Protein AF-0000000084391683 (afdb_homodimer)

Structure (mmCIF, N/CA/C/O backbone):
data_AF-0000000084391683-model_v1
#
loop_
_entity.id
_entity.type
_entity.pdbx_description
1 polymer 'Single-strand binding protein family'
#
loop_
_atom_site.group_PDB
_atom_site.id
_atom_site.type_symbol
_atom_site.label_atom_id
_atom_site.label_alt_id
_atom_site.label_comp_id
_atom_site.label_asym_id
_atom_site.label_entity_id
_atom_site.label_seq_id
_atom_site.pdbx_PDB_ins_code
_atom_site.Cartn_x
_atom_site.Cartn_y
_atom_site.Cartn_z
_atom_site.occupancy
_atom_site.B_iso_or_equiv
_atom_site.auth_seq_id
_atom_site.auth_comp_id
_atom_site.auth_asym_id
_atom_site.auth_atom_id
_atom_site.pdbx_PDB_model_num
ATOM 1 N N . MET A 1 1 ? 60.25 -28.25 -22.375 1 34.31 1 MET A N 1
ATOM 2 C CA . MET A 1 1 ? 58.844 -28.188 -22.75 1 34.31 1 MET A CA 1
ATOM 3 C C . MET A 1 1 ? 58.031 -27.547 -21.641 1 34.31 1 MET A C 1
ATOM 5 O O . MET A 1 1 ? 57.906 -28.109 -20.547 1 34.31 1 MET A O 1
ATOM 9 N N . SER A 1 2 ? 58.062 -26.109 -21.5 1 38.97 2 SER A N 1
ATOM 10 C CA . SER A 1 2 ? 57.531 -25.156 -20.547 1 38.97 2 SER A CA 1
ATOM 11 C C . SER A 1 2 ? 56 -25.031 -20.688 1 38.97 2 SER A C 1
ATOM 13 O O . SER A 1 2 ? 55.5 -24.75 -21.766 1 38.97 2 SER A O 1
ATOM 15 N N . ALA A 1 3 ? 55.188 -25.828 -19.875 1 40.16 3 ALA A N 1
ATOM 16 C CA . ALA A 1 3 ? 53.719 -25.766 -19.781 1 40.16 3 ALA A CA 1
ATOM 17 C C . ALA A 1 3 ? 53.281 -24.375 -19.344 1 40.16 3 ALA A C 1
ATOM 19 O O . ALA A 1 3 ? 53.625 -23.906 -18.25 1 40.16 3 ALA A O 1
ATOM 20 N N . ALA A 1 4 ? 52.969 -23.406 -20.25 1 42.28 4 ALA A N 1
ATOM 21 C CA . ALA A 1 4 ? 52.375 -22.094 -20.062 1 42.28 4 ALA A CA 1
ATOM 22 C C . ALA A 1 4 ? 51.031 -22.188 -19.312 1 42.28 4 ALA A C 1
ATOM 24 O O . ALA A 1 4 ? 50.188 -23.016 -19.641 1 42.28 4 ALA A O 1
ATOM 25 N N . ALA A 1 5 ? 51 -21.812 -18.031 1 44.12 5 ALA A N 1
ATOM 26 C CA . ALA A 1 5 ? 49.875 -21.625 -17.109 1 44.12 5 ALA A CA 1
ATOM 27 C C . ALA A 1 5 ? 48.781 -20.781 -17.75 1 44.12 5 ALA A C 1
ATOM 29 O O . ALA A 1 5 ? 49 -19.594 -18.031 1 44.12 5 ALA A O 1
ATOM 30 N N . LEU A 1 6 ? 47.906 -21.375 -18.594 1 44.59 6 LEU A N 1
ATOM 31 C CA . LEU A 1 6 ? 46.75 -20.688 -19.125 1 44.59 6 LEU A CA 1
ATOM 32 C C . LEU A 1 6 ? 45.844 -20.234 -17.984 1 44.59 6 LEU A C 1
ATOM 34 O O . LEU A 1 6 ? 45.344 -21.047 -17.219 1 44.59 6 LEU A O 1
ATOM 38 N N . PHE A 1 7 ? 46.156 -19.094 -17.328 1 46 7 PHE A N 1
ATOM 39 C CA . PHE A 1 7 ? 45.25 -18.438 -16.391 1 46 7 PHE A CA 1
ATOM 40 C C . PHE A 1 7 ? 43.938 -18.109 -17.062 1 46 7 PHE A C 1
ATOM 42 O O . PHE A 1 7 ? 43.875 -17.312 -18 1 46 7 PHE A O 1
ATOM 49 N N . ARG A 1 8 ? 43 -19.031 -17.125 1 43.34 8 ARG A N 1
ATOM 50 C CA . ARG A 1 8 ? 41.656 -18.688 -17.531 1 43.34 8 ARG A CA 1
ATOM 51 C C . ARG A 1 8 ? 41.062 -17.641 -16.594 1 43.34 8 ARG A C 1
ATOM 53 O O . ARG A 1 8 ? 41 -17.844 -15.375 1 43.34 8 ARG A O 1
ATOM 60 N N . ARG A 1 9 ? 41.062 -16.312 -16.922 1 47.31 9 ARG A N 1
ATOM 61 C CA . ARG A 1 9 ? 40.312 -15.234 -16.312 1 47.31 9 ARG A CA 1
ATOM 62 C C . ARG A 1 9 ? 38.844 -15.625 -16.172 1 47.31 9 ARG A C 1
ATOM 64 O O . ARG A 1 9 ? 38.219 -16.078 -17.125 1 47.31 9 ARG A O 1
ATOM 71 N N . ALA A 1 10 ? 38.406 -16.031 -14.977 1 44.38 10 ALA A N 1
ATOM 72 C CA . ALA A 1 10 ? 37 -16.234 -14.578 1 44.38 10 ALA A CA 1
ATOM 73 C C . ALA A 1 10 ? 36.125 -15.07 -15.047 1 44.38 10 ALA A C 1
ATOM 75 O O . ALA A 1 10 ? 36.438 -13.906 -14.789 1 44.38 10 ALA A O 1
ATOM 76 N N . ALA A 1 11 ? 35.375 -15.203 -16.109 1 45.03 11 ALA A N 1
ATOM 77 C CA . ALA A 1 11 ? 34.344 -14.25 -16.578 1 45.03 11 ALA A CA 1
ATOM 78 C C . ALA A 1 11 ? 33.406 -13.875 -15.445 1 45.03 11 ALA A C 1
ATOM 80 O O . ALA A 1 11 ? 32.719 -14.742 -14.875 1 45.03 11 ALA A O 1
ATOM 81 N N . ALA A 1 12 ? 33.719 -12.859 -14.586 1 42.38 12 ALA A N 1
ATOM 82 C CA . ALA A 1 12 ? 32.781 -12.297 -13.602 1 42.38 12 ALA A CA 1
ATOM 83 C C . ALA A 1 12 ? 31.406 -12.086 -14.211 1 42.38 12 ALA A C 1
ATOM 85 O O . ALA A 1 12 ? 31.281 -11.516 -15.297 1 42.38 12 ALA A O 1
ATOM 86 N N . ALA A 1 13 ? 30.438 -12.984 -13.93 1 44.31 13 ALA A N 1
ATOM 87 C CA . ALA A 1 13 ? 29.031 -12.844 -14.328 1 44.31 13 ALA A CA 1
ATOM 88 C C . ALA A 1 13 ? 28.516 -11.445 -14 1 44.31 13 ALA A C 1
ATOM 90 O O . ALA A 1 13 ? 28.828 -10.891 -12.938 1 44.31 13 ALA A O 1
ATOM 91 N N . PRO A 1 14 ? 28.125 -10.609 -14.953 1 43.59 14 PRO A N 1
ATOM 92 C CA . PRO A 1 14 ? 27.594 -9.266 -14.703 1 43.59 14 PRO A CA 1
ATOM 93 C C . PRO A 1 14 ? 26.438 -9.258 -13.719 1 43.59 14 PRO A C 1
ATOM 95 O O . PRO A 1 14 ? 25.594 -10.164 -13.75 1 43.59 14 PRO A O 1
ATOM 98 N N . ARG A 1 15 ? 26.594 -8.789 -12.469 1 39.44 15 ARG A N 1
ATOM 99 C CA . ARG A 1 15 ? 25.5 -8.484 -11.555 1 39.44 15 ARG A CA 1
ATOM 100 C C . ARG A 1 15 ? 24.438 -7.641 -12.234 1 39.44 15 ARG A C 1
ATOM 102 O O . ARG A 1 15 ? 24.734 -6.609 -12.836 1 39.44 15 ARG A O 1
ATOM 109 N N . ILE A 1 16 ? 23.406 -8.188 -12.789 1 34.84 16 ILE A N 1
ATOM 110 C CA . ILE A 1 16 ? 22.266 -7.398 -13.25 1 34.84 16 ILE A CA 1
ATOM 111 C C . ILE A 1 16 ? 21.969 -6.305 -12.227 1 34.84 16 ILE A C 1
ATOM 113 O O . ILE A 1 16 ? 21.609 -6.594 -11.086 1 34.84 16 ILE A O 1
ATOM 117 N N . ALA A 1 17 ? 22.641 -5.273 -12.219 1 33.59 17 ALA A N 1
ATOM 118 C CA . ALA A 1 17 ? 22.234 -4.102 -11.445 1 33.59 17 ALA A CA 1
ATOM 119 C C . ALA A 1 17 ? 20.719 -3.861 -11.57 1 33.59 17 ALA A C 1
ATOM 121 O O . ALA A 1 17 ? 20.172 -3.885 -12.68 1 33.59 17 ALA A O 1
ATOM 122 N N . ARG A 1 18 ? 19.938 -4.203 -10.539 1 38.09 18 ARG A N 1
ATOM 123 C CA . ARG A 1 18 ? 18.516 -3.928 -10.453 1 38.09 18 ARG A CA 1
ATOM 124 C C . ARG A 1 18 ? 18.203 -2.502 -10.906 1 38.09 18 ARG A C 1
ATOM 126 O O . ARG A 1 18 ? 18.703 -1.54 -10.32 1 38.09 18 ARG A O 1
ATOM 133 N N . ALA A 1 19 ? 18 -2.334 -12.195 1 34.97 19 ALA A N 1
ATOM 134 C CA . ALA A 1 19 ? 17.609 -1.049 -12.758 1 34.97 19 ALA A CA 1
ATOM 135 C C . ALA A 1 19 ? 16.562 -0.365 -11.883 1 34.97 19 ALA A C 1
ATOM 137 O O . ALA A 1 19 ? 15.445 -0.865 -11.727 1 34.97 19 ALA A O 1
ATOM 138 N N . PHE A 1 20 ? 16.969 0.171 -10.758 1 36.94 20 PHE A N 1
ATOM 139 C CA . PHE A 1 20 ? 15.992 1.091 -10.172 1 36.94 20 PHE A CA 1
ATOM 140 C C . PHE A 1 20 ? 15.289 1.894 -11.258 1 36.94 20 PHE A C 1
ATOM 142 O O . PHE A 1 20 ? 15.938 2.602 -12.039 1 36.94 20 PHE A O 1
ATOM 149 N N . SER A 1 21 ? 14.484 1.253 -12.023 1 38.44 21 SER A N 1
ATOM 150 C CA . SER A 1 21 ? 13.672 2.062 -12.922 1 38.44 21 SER A CA 1
ATOM 151 C C . SER A 1 21 ? 13.469 3.469 -12.367 1 38.44 21 SER A C 1
ATOM 153 O O . SER A 1 21 ? 13.219 3.643 -11.18 1 38.44 21 SER A O 1
ATOM 155 N N . THR A 1 22 ? 14.078 4.387 -12.977 1 42.78 22 THR A N 1
ATOM 156 C CA . THR A 1 22 ? 14.008 5.84 -12.906 1 42.78 22 THR A CA 1
ATOM 157 C C . THR A 1 22 ? 12.602 6.297 -12.523 1 42.78 22 THR A C 1
ATOM 159 O O . THR A 1 22 ? 11.617 5.836 -13.109 1 42.78 22 THR A O 1
ATOM 162 N N . SER A 1 23 ? 12.398 6.77 -11.258 1 44.47 23 SER A N 1
ATOM 163 C CA . SER A 1 23 ? 11.312 7.465 -10.578 1 44.47 23 SER A CA 1
ATOM 164 C C . SER A 1 23 ? 10.664 8.508 -11.484 1 44.47 23 SER A C 1
ATOM 166 O O . SER A 1 23 ? 11.266 9.539 -11.781 1 44.47 23 SER A O 1
ATOM 168 N N . PRO A 1 24 ? 10.141 8.203 -12.602 1 44.31 24 PRO A N 1
ATOM 169 C CA . PRO A 1 24 ? 9.469 9.406 -13.086 1 44.31 24 PRO A CA 1
ATOM 170 C C . PRO A 1 24 ? 8.797 10.203 -11.969 1 44.31 24 PRO A C 1
ATOM 172 O O . PRO A 1 24 ? 8.477 9.648 -10.922 1 44.31 24 PRO A O 1
ATOM 175 N N . SER A 1 25 ? 8.938 11.438 -11.797 1 48.41 25 SER A N 1
ATOM 176 C CA . SER A 1 25 ? 8.258 12.406 -10.953 1 48.41 25 SER A CA 1
ATOM 177 C C . SER A 1 25 ? 6.82 11.977 -10.672 1 48.41 25 SER A C 1
ATOM 179 O O . SER A 1 25 ? 5.988 12.805 -10.281 1 48.41 25 SER A O 1
ATOM 181 N N . HIS A 1 26 ? 6.273 10.719 -11.117 1 56.69 26 HIS A N 1
ATOM 182 C CA . HIS A 1 26 ? 4.844 10.445 -11.195 1 56.69 26 HIS A CA 1
ATOM 183 C C . HIS A 1 26 ? 4.273 10.102 -9.82 1 56.69 26 HIS A C 1
ATOM 185 O O . HIS A 1 26 ? 4.961 9.5 -8.992 1 56.69 26 HIS A O 1
ATOM 191 N N . ASN A 1 27 ? 3.316 10.969 -9.383 1 63.91 27 ASN A N 1
ATOM 192 C CA . ASN A 1 27 ? 2.318 10.805 -8.328 1 63.91 27 ASN A CA 1
ATOM 193 C C . ASN A 1 27 ? 1.835 9.359 -8.234 1 63.91 27 ASN A C 1
ATOM 195 O O . ASN A 1 27 ? 0.665 9.07 -8.492 1 63.91 27 ASN A O 1
ATOM 199 N N . VAL A 1 28 ? 2.949 8.453 -8.133 1 82.5 28 VAL A N 1
ATOM 200 C CA . VAL A 1 28 ? 2.564 7.051 -8.102 1 82.5 28 VAL A CA 1
ATOM 201 C C . VAL A 1 28 ? 2.742 6.5 -6.688 1 82.5 28 VAL A C 1
ATOM 203 O O . VAL A 1 28 ? 3.672 6.887 -5.977 1 82.5 28 VAL A O 1
ATOM 206 N N . ALA A 1 29 ? 1.795 5.59 -6.254 1 97.5 29 ALA A N 1
ATOM 207 C CA . ALA A 1 29 ? 1.91 4.887 -4.977 1 97.5 29 ALA A CA 1
ATOM 208 C C . ALA A 1 29 ? 2.498 3.492 -5.168 1 97.5 29 ALA A C 1
ATOM 210 O O . ALA A 1 29 ? 2.168 2.799 -6.133 1 97.5 29 ALA A O 1
ATOM 211 N N . ARG A 1 30 ? 3.441 3.133 -4.266 1 97.62 30 ARG A N 1
ATOM 212 C CA . ARG A 1 30 ? 4.094 1.827 -4.27 1 97.62 30 ARG A CA 1
ATOM 213 C C . ARG A 1 30 ? 3.891 1.113 -2.938 1 97.62 30 ARG A C 1
ATOM 215 O O . ARG A 1 30 ? 3.861 1.751 -1.883 1 97.62 30 ARG A O 1
ATOM 222 N N . ILE A 1 31 ? 3.855 -0.219 -3.096 1 98.38 31 ILE A N 1
ATOM 223 C CA . ILE A 1 31 ? 3.713 -1.017 -1.882 1 98.38 31 ILE A CA 1
ATOM 224 C C . ILE A 1 31 ? 4.73 -2.156 -1.893 1 98.38 31 ILE A C 1
ATOM 226 O O . ILE A 1 31 ? 5.016 -2.73 -2.945 1 98.38 31 ILE A O 1
ATOM 230 N N . THR A 1 32 ? 5.312 -2.447 -0.754 1 98.25 32 THR A N 1
ATOM 231 C CA . THR A 1 32 ? 6.164 -3.607 -0.509 1 98.25 32 THR A CA 1
ATOM 232 C C . THR A 1 32 ? 5.547 -4.516 0.549 1 98.25 32 THR A C 1
ATOM 234 O O . THR A 1 32 ? 5.109 -4.047 1.602 1 98.25 32 THR A O 1
ATOM 237 N N . ILE A 1 33 ? 5.527 -5.801 0.241 1 98.12 33 ILE A N 1
ATOM 238 C CA . ILE A 1 33 ? 4.887 -6.785 1.107 1 98.12 33 ILE A CA 1
ATOM 239 C C . ILE A 1 33 ? 5.852 -7.938 1.384 1 98.12 33 ILE A C 1
ATOM 241 O O . ILE A 1 33 ? 6.449 -8.492 0.458 1 98.12 33 ILE A O 1
ATOM 245 N N . VAL A 1 34 ? 6.02 -8.227 2.605 1 97.75 34 VAL A N 1
ATOM 246 C CA . VAL A 1 34 ? 6.668 -9.469 3.004 1 97.75 34 VAL A CA 1
ATOM 247 C C . VAL A 1 34 ? 5.66 -10.375 3.713 1 97.75 34 VAL A C 1
ATOM 249 O O . VAL A 1 34 ? 4.992 -9.945 4.656 1 97.75 34 VAL A O 1
ATOM 252 N N . GLY A 1 35 ? 5.535 -11.586 3.18 1 97.75 35 GLY A N 1
ATOM 253 C CA . GLY A 1 35 ? 4.582 -12.508 3.768 1 97.75 35 GLY A CA 1
ATOM 254 C C . GLY A 1 35 ? 4.535 -13.852 3.057 1 97.75 35 GLY A C 1
ATOM 255 O O . GLY A 1 35 ? 5.344 -14.117 2.164 1 97.75 35 GLY A O 1
ATOM 256 N N . ASN A 1 36 ? 3.637 -14.711 3.48 1 97.69 36 ASN A N 1
ATOM 257 C CA . ASN A 1 36 ? 3.521 -16.062 2.934 1 97.69 36 ASN A CA 1
ATOM 258 C C . ASN A 1 36 ? 2.408 -16.141 1.894 1 97.69 36 ASN A C 1
ATOM 260 O O . ASN A 1 36 ? 1.335 -15.57 2.074 1 97.69 36 ASN A O 1
ATOM 264 N N . LEU A 1 37 ? 2.709 -16.891 0.9 1 98.31 37 LEU A N 1
ATOM 265 C CA . LEU A 1 37 ? 1.663 -17.156 -0.083 1 98.31 37 LEU A CA 1
ATOM 266 C C . LEU A 1 37 ? 0.492 -17.891 0.553 1 98.31 37 LEU A C 1
ATOM 268 O O . LEU A 1 37 ? 0.688 -18.906 1.239 1 98.31 37 LEU A O 1
ATOM 272 N N . ALA A 1 38 ? -0.695 -17.359 0.287 1 98.12 38 ALA A N 1
ATOM 273 C CA . ALA A 1 38 ? -1.907 -18.016 0.773 1 98.12 38 ALA A CA 1
ATOM 274 C C . ALA A 1 38 ? -2.152 -19.328 0.037 1 98.12 38 ALA A C 1
ATOM 276 O O . ALA A 1 38 ? -2.74 -20.266 0.595 1 98.12 38 ALA A O 1
ATOM 277 N N . ASP A 1 39 ? -1.855 -19.344 -1.16 1 98.25 39 ASP A N 1
ATOM 278 C CA . ASP A 1 39 ? -1.954 -20.484 -2.072 1 98.25 39 ASP A CA 1
ATOM 279 C C . ASP A 1 39 ? -1.035 -20.297 -3.277 1 98.25 39 ASP A C 1
ATOM 281 O O . ASP A 1 39 ? -0.435 -19.234 -3.453 1 98.25 39 ASP A O 1
ATOM 285 N N . THR A 1 40 ? -0.956 -21.391 -4.047 1 98.19 40 THR A N 1
ATOM 286 C CA . THR A 1 40 ? -0.22 -21.281 -5.305 1 98.19 40 THR A CA 1
ATOM 287 C C . THR A 1 40 ? -0.851 -20.219 -6.211 1 98.19 40 THR A C 1
ATOM 289 O O . THR A 1 40 ? -2.074 -20.172 -6.348 1 98.19 40 THR A O 1
ATOM 292 N N . PRO A 1 41 ? -0.051 -19.375 -6.836 1 98.5 41 PRO A N 1
ATOM 293 C CA . PRO A 1 41 ? -0.607 -18.406 -7.777 1 98.5 41 PRO A CA 1
ATOM 294 C C . PRO A 1 41 ? -1.384 -19.047 -8.914 1 98.5 41 PRO A C 1
ATOM 296 O O . PRO A 1 41 ? -0.975 -20.094 -9.43 1 98.5 41 PRO A O 1
ATOM 299 N N . GLU A 1 42 ? -2.412 -18.391 -9.289 1 97.88 42 GLU A N 1
ATOM 300 C CA . GLU A 1 42 ? -3.301 -18.984 -10.281 1 97.88 42 GLU A CA 1
ATOM 301 C C . GLU A 1 42 ? -3.48 -18.062 -11.484 1 97.88 42 GLU A C 1
ATOM 303 O O . GLU A 1 42 ? -3.566 -16.844 -11.336 1 97.88 42 GLU A O 1
ATOM 308 N N . LEU A 1 43 ? -3.654 -18.75 -12.641 1 96.75 43 LEU A N 1
ATOM 309 C CA . LEU A 1 43 ? -3.922 -18.016 -13.875 1 96.75 43 LEU A CA 1
ATOM 310 C C . LEU A 1 43 ? -5.41 -17.719 -14.023 1 96.75 43 LEU A C 1
ATOM 312 O O . LEU A 1 43 ? -6.246 -18.594 -13.766 1 96.75 43 LEU A O 1
ATOM 316 N N . HIS A 1 44 ? -5.676 -16.516 -14.383 1 96.81 44 HIS A N 1
ATOM 317 C CA . HIS A 1 44 ? -7.051 -16.109 -14.656 1 96.81 44 HIS A CA 1
ATOM 318 C C . HIS A 1 44 ? -7.184 -15.516 -16.047 1 96.81 44 HIS A C 1
ATOM 320 O O . HIS A 1 44 ? -6.371 -14.68 -16.453 1 96.81 44 HIS A O 1
ATOM 326 N N . PRO A 1 45 ? -8.234 -15.938 -16.719 1 93.5 45 PRO A N 1
ATOM 327 C CA . PRO A 1 45 ? -8.477 -15.328 -18.031 1 93.5 45 PRO A CA 1
ATOM 328 C C . PRO A 1 45 ? -9.07 -13.922 -17.922 1 93.5 45 PRO A C 1
ATOM 330 O O . PRO A 1 45 ? -9.719 -13.594 -16.938 1 93.5 45 PRO A O 1
ATOM 333 N N . THR A 1 46 ? -8.68 -13.078 -18.906 1 92.19 46 THR A N 1
ATOM 334 C CA . THR A 1 46 ? -9.297 -11.758 -19 1 92.19 46 THR A CA 1
ATOM 335 C C . THR A 1 46 ? -10.125 -11.648 -20.281 1 92.19 46 THR A C 1
ATOM 337 O O . THR A 1 46 ? -10.062 -12.523 -21.141 1 92.19 46 THR A O 1
ATOM 340 N N . SER A 1 47 ? -10.984 -10.586 -20.312 1 90.62 47 SER A N 1
ATOM 341 C CA . SER A 1 47 ? -11.844 -10.375 -21.469 1 90.62 47 SER A CA 1
ATOM 342 C C . SER A 1 47 ? -11.023 -10.086 -22.734 1 90.62 47 SER A C 1
ATOM 344 O O . SER A 1 47 ? -11.5 -10.305 -23.844 1 90.62 47 SER A O 1
ATOM 346 N N . THR A 1 48 ? -9.82 -9.633 -22.656 1 88.44 48 THR A N 1
ATOM 347 C CA . THR A 1 48 ? -8.977 -9.289 -23.797 1 88.44 48 THR A CA 1
ATOM 348 C C . THR A 1 48 ? -8.234 -10.516 -24.312 1 88.44 48 THR A C 1
ATOM 350 O O . THR A 1 48 ? -7.473 -10.422 -25.281 1 88.44 48 THR A O 1
ATOM 353 N N . GLY A 1 49 ? -8.422 -11.688 -23.688 1 86.94 49 GLY A N 1
ATOM 354 C CA . GLY A 1 49 ? -7.742 -12.898 -24.125 1 86.94 49 GLY A CA 1
ATOM 355 C C . GLY A 1 49 ? -6.414 -13.125 -23.422 1 86.94 49 GLY A C 1
ATOM 356 O O . GLY A 1 49 ? -5.812 -14.195 -23.547 1 86.94 49 GLY A O 1
ATOM 357 N N . ARG A 1 50 ? -5.984 -12.031 -22.781 1 90.12 50 ARG A N 1
ATOM 358 C CA . ARG A 1 50 ? -4.746 -12.195 -22.031 1 90.12 50 ARG A CA 1
ATOM 359 C C . ARG A 1 50 ? -5.012 -12.836 -20.672 1 90.12 50 ARG A C 1
ATOM 361 O O . ARG A 1 50 ? -6.082 -12.656 -20.094 1 90.12 50 ARG A O 1
ATOM 368 N N . GLU A 1 51 ? -4.008 -13.633 -20.266 1 94.69 51 GLU A N 1
ATOM 369 C CA . GLU A 1 51 ? -4.117 -14.227 -18.938 1 94.69 51 GLU A CA 1
ATOM 370 C C . GLU A 1 51 ? -3.33 -13.422 -17.906 1 94.69 51 GLU A C 1
ATOM 372 O O . GLU A 1 51 ? -2.24 -12.922 -18.203 1 94.69 51 GLU A O 1
ATOM 377 N N . ILE A 1 52 ? -3.906 -13.344 -16.703 1 96.75 52 ILE A N 1
ATOM 378 C CA . ILE A 1 52 ? -3.217 -12.688 -15.594 1 96.75 52 ILE A CA 1
ATOM 379 C C . ILE A 1 52 ? -3.014 -13.68 -14.453 1 96.75 52 ILE A C 1
ATOM 381 O O . ILE A 1 52 ? -3.779 -14.633 -14.305 1 96.75 52 ILE A O 1
ATOM 385 N N . LEU A 1 53 ? -1.912 -13.469 -13.758 1 97.94 53 LEU A N 1
ATOM 386 C CA . LEU A 1 53 ? -1.626 -14.273 -12.57 1 97.94 53 LEU A CA 1
ATOM 387 C C . LEU A 1 53 ? -2.078 -13.555 -11.305 1 97.94 53 LEU A C 1
ATOM 389 O O . LEU A 1 53 ? -1.767 -12.375 -11.109 1 97.94 53 LEU A O 1
ATOM 393 N N . LYS A 1 54 ? -2.877 -14.25 -10.453 1 98.62 54 LYS A N 1
ATOM 394 C CA . LYS A 1 54 ? -3.326 -13.68 -9.188 1 98.62 54 LYS A CA 1
ATOM 395 C C . LYS A 1 54 ? -2.887 -14.539 -8.008 1 98.62 54 LYS A C 1
ATOM 397 O O . LYS A 1 54 ? -2.91 -15.766 -8.078 1 98.62 54 LYS A O 1
ATOM 402 N N . TYR A 1 55 ? -2.508 -13.875 -6.938 1 98.75 55 TYR A N 1
ATOM 403 C CA . TYR A 1 55 ? -2.17 -14.57 -5.699 1 98.75 55 TYR A CA 1
ATOM 404 C C . TYR A 1 55 ? -2.363 -13.656 -4.496 1 98.75 55 TYR A C 1
ATOM 406 O O . TYR A 1 55 ? -2.562 -12.445 -4.648 1 98.75 55 TYR A O 1
ATOM 414 N N . ALA A 1 56 ? -2.4 -14.242 -3.381 1 98.81 56 ALA A N 1
ATOM 415 C CA . ALA A 1 56 ? -2.545 -13.492 -2.133 1 98.81 56 ALA A CA 1
ATOM 416 C C . ALA A 1 56 ? -1.358 -13.742 -1.206 1 98.81 56 ALA A C 1
ATOM 418 O O . ALA A 1 56 ? -0.831 -14.852 -1.145 1 98.81 56 ALA A O 1
ATOM 419 N N . VAL A 1 57 ? -0.994 -12.711 -0.528 1 98.56 57 VAL A N 1
ATOM 420 C CA . VAL A 1 57 ? 0.103 -12.773 0.432 1 98.56 57 VAL A CA 1
ATOM 421 C C . VAL A 1 57 ? -0.42 -12.469 1.834 1 98.56 57 VAL A C 1
ATOM 423 O O . VAL A 1 57 ? -1.045 -11.422 2.057 1 98.56 57 VAL A O 1
ATOM 426 N N . ALA A 1 58 ? -0.174 -13.391 2.736 1 97.75 58 ALA A N 1
ATOM 427 C CA . ALA A 1 58 ? -0.478 -13.17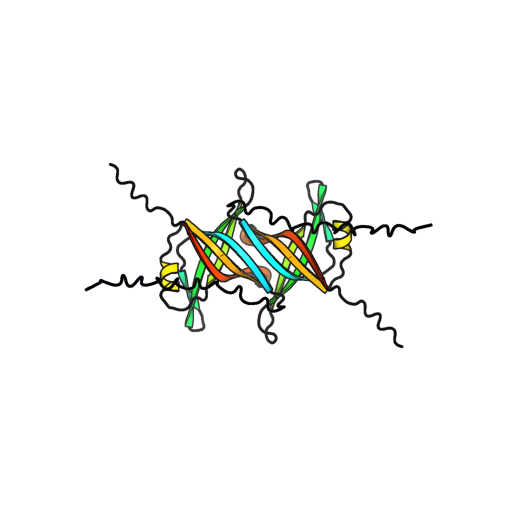2 4.148 1 97.75 58 ALA A CA 1
ATOM 428 C C . ALA A 1 58 ? 0.674 -12.469 4.859 1 97.75 58 ALA A C 1
ATOM 430 O O . ALA A 1 58 ? 1.732 -13.062 5.078 1 97.75 58 ALA A O 1
ATOM 431 N N . SER A 1 59 ? 0.457 -11.234 5.219 1 97.38 59 SER A N 1
ATOM 432 C CA . SER A 1 59 ? 1.45 -10.453 5.953 1 97.38 59 SER A CA 1
ATOM 433 C C . SER A 1 59 ? 0.973 -10.141 7.367 1 97.38 59 SER A C 1
ATOM 435 O O . SER A 1 59 ? -0.163 -9.703 7.562 1 97.38 59 SER A O 1
ATOM 437 N N . ASN A 1 60 ? 1.883 -10.312 8.281 1 93.94 60 ASN A N 1
ATOM 438 C CA . ASN A 1 60 ? 1.494 -10.133 9.68 1 93.94 60 ASN A CA 1
ATOM 439 C C . ASN A 1 60 ? 2.094 -8.867 10.273 1 93.94 60 ASN A C 1
ATOM 441 O O . ASN A 1 60 ? 3.242 -8.523 9.984 1 93.94 60 ASN A O 1
ATOM 445 N N . SER A 1 61 ? 1.178 -8.195 11 1 89.06 61 SER A N 1
ATOM 446 C CA . SER A 1 61 ? 1.63 -7.012 11.719 1 89.06 61 SER A CA 1
ATOM 447 C C . SER A 1 61 ? 1.209 -7.059 13.18 1 89.06 61 SER A C 1
ATOM 449 O O . SER A 1 61 ? 0.334 -7.844 13.555 1 89.06 61 SER A O 1
ATOM 451 N N . GLY A 1 62 ? 1.95 -6.199 14.023 1 82.56 62 GLY A N 1
ATOM 452 C CA . GLY A 1 62 ? 1.635 -6.133 15.438 1 82.56 62 GLY A CA 1
ATOM 453 C C . GLY A 1 62 ? 2.484 -7.062 16.281 1 82.56 62 GLY A C 1
ATOM 454 O O . GLY A 1 62 ? 3.289 -7.828 15.75 1 82.56 62 GLY A O 1
ATOM 455 N N . PRO A 1 63 ? 2.273 -6.938 17.547 1 80.62 63 PRO A N 1
ATOM 456 C CA . PRO A 1 63 ? 3.041 -7.801 18.453 1 80.62 63 PRO A CA 1
ATOM 457 C C . PRO A 1 63 ? 2.617 -9.266 18.375 1 80.62 63 PRO A C 1
ATOM 459 O O . PRO A 1 63 ? 1.532 -9.57 17.875 1 80.62 63 PRO A O 1
ATOM 462 N N . LYS A 1 64 ? 3.447 -10.188 18.797 1 79.5 64 LYS A N 1
ATOM 463 C CA . LYS A 1 64 ? 3.26 -11.633 18.672 1 79.5 64 LYS A CA 1
ATOM 464 C C . LYS A 1 64 ? 1.971 -12.078 19.359 1 79.5 64 LYS A C 1
ATOM 466 O O . LYS A 1 64 ? 1.269 -12.961 18.859 1 79.5 64 LYS A O 1
ATOM 471 N N . ASP A 1 65 ? 1.632 -11.461 20.406 1 85.88 65 ASP A N 1
ATOM 472 C CA . ASP A 1 65 ? 0.469 -11.875 21.188 1 85.88 65 ASP A CA 1
ATOM 473 C C . ASP A 1 65 ? -0.822 -11.336 20.578 1 85.88 65 ASP A C 1
ATOM 475 O O . ASP A 1 65 ? -1.918 -11.758 20.953 1 85.88 65 ASP A O 1
ATOM 479 N N . ASN A 1 66 ? -0.815 -10.406 19.672 1 86.19 66 ASN A N 1
ATOM 480 C CA . ASN A 1 66 ? -1.957 -9.812 18.984 1 86.19 66 ASN A CA 1
ATOM 481 C C . ASN A 1 66 ? -1.65 -9.555 17.516 1 86.19 66 ASN A C 1
ATOM 483 O O . ASN A 1 66 ? -1.862 -8.445 17.016 1 86.19 66 ASN A O 1
ATOM 487 N N . ARG A 1 67 ? -1.274 -10.625 16.953 1 87.25 67 ARG A N 1
ATOM 488 C CA . ARG A 1 67 ? -0.881 -10.5 15.555 1 87.25 67 ARG A CA 1
ATOM 489 C C . ARG A 1 67 ? -2.104 -10.414 14.641 1 87.25 67 ARG A C 1
ATOM 491 O O . ARG A 1 67 ? -3.092 -11.117 14.852 1 87.25 67 ARG A O 1
ATOM 498 N N . GLN A 1 68 ? -2.014 -9.453 13.773 1 91.31 68 GLN A N 1
ATOM 499 C CA . GLN A 1 68 ? -3.062 -9.305 12.766 1 91.31 68 GLN A CA 1
ATOM 500 C C . GLN A 1 68 ? -2.547 -9.672 11.383 1 91.31 68 GLN A C 1
ATOM 502 O O . GLN A 1 68 ? -1.469 -9.234 10.977 1 91.31 68 GLN A O 1
ATOM 507 N N . THR A 1 69 ? -3.316 -10.562 10.734 1 95.38 69 THR A N 1
ATOM 508 C CA . THR A 1 69 ? -2.934 -10.961 9.383 1 95.38 69 THR A CA 1
ATOM 509 C C . THR A 1 69 ? -3.611 -10.078 8.344 1 95.38 69 THR A C 1
ATOM 511 O O . THR A 1 69 ? -4.832 -9.898 8.367 1 95.38 69 THR A O 1
ATOM 514 N N . SER A 1 70 ? -2.779 -9.5 7.516 1 97.56 70 SER A N 1
ATOM 515 C CA . SER A 1 70 ? -3.264 -8.797 6.336 1 97.56 70 SER A CA 1
ATOM 516 C C . SER A 1 70 ? -3.197 -9.68 5.094 1 97.56 70 SER A C 1
ATOM 518 O O . SER A 1 70 ? -2.148 -10.25 4.789 1 97.56 70 SER A O 1
ATOM 520 N N . TRP A 1 71 ? -4.301 -9.742 4.395 1 97.75 71 TRP A N 1
ATOM 521 C CA . TRP A 1 71 ? -4.359 -10.477 3.133 1 97.75 71 TRP A CA 1
ATOM 522 C C . TRP A 1 71 ? -4.297 -9.516 1.947 1 97.75 71 TRP A C 1
ATOM 524 O O . TRP A 1 71 ? -5.285 -8.844 1.635 1 97.75 71 TRP A O 1
ATOM 534 N N . PHE A 1 72 ? -3.152 -9.469 1.293 1 98.69 72 PHE A N 1
ATOM 535 C CA . PHE A 1 72 ? -2.975 -8.617 0.121 1 98.69 72 PHE A CA 1
ATOM 536 C C . PHE A 1 72 ? -3.172 -9.414 -1.162 1 98.69 72 PHE A C 1
ATOM 538 O O . PHE A 1 72 ? -2.445 -10.375 -1.42 1 98.69 72 PHE A O 1
ATOM 545 N N . ARG A 1 73 ? -4.113 -8.992 -1.932 1 98.62 73 ARG A N 1
ATOM 546 C CA . ARG A 1 73 ? -4.309 -9.586 -3.25 1 98.62 73 ARG A CA 1
ATOM 547 C C . ARG A 1 73 ? -3.443 -8.891 -4.297 1 98.62 73 ARG A C 1
ATOM 549 O O . ARG A 1 73 ? -3.475 -7.66 -4.414 1 98.62 73 ARG A O 1
ATOM 556 N N . VAL A 1 74 ? -2.727 -9.703 -5.039 1 98.81 74 VAL A N 1
ATOM 557 C CA . VAL A 1 74 ? -1.755 -9.148 -5.98 1 98.81 74 VAL A CA 1
ATOM 558 C C . VAL A 1 74 ? -2.033 -9.68 -7.383 1 98.81 74 VAL A C 1
ATOM 560 O O . VAL A 1 74 ? -2.311 -10.875 -7.559 1 98.81 74 VAL A O 1
ATOM 563 N N . THR A 1 75 ? -1.981 -8.797 -8.344 1 98.56 75 THR A N 1
ATOM 564 C CA . THR A 1 75 ? -2.09 -9.172 -9.75 1 98.56 75 THR A CA 1
ATOM 565 C C . THR A 1 75 ? -0.729 -9.094 -10.43 1 98.56 75 THR A C 1
ATOM 567 O O . THR A 1 75 ? -0.016 -8.094 -10.297 1 98.56 75 THR A O 1
ATOM 570 N N . SER A 1 76 ? -0.363 -10.078 -11.172 1 98.38 76 SER A N 1
ATOM 571 C CA . SER A 1 76 ? 0.856 -10.094 -11.977 1 98.38 76 SER A CA 1
ATOM 572 C C . SER A 1 76 ? 0.539 -10.227 -13.461 1 98.38 76 SER A C 1
ATOM 574 O O . SER A 1 76 ? -0.225 -11.102 -13.859 1 98.38 76 SER A O 1
ATOM 576 N N . PHE A 1 77 ? 1.183 -9.406 -14.227 1 96.62 77 PHE A N 1
ATOM 577 C CA . PHE A 1 77 ? 1.015 -9.453 -15.68 1 96.62 77 PHE A CA 1
ATOM 578 C C . PHE A 1 77 ? 2.195 -10.156 -16.344 1 96.62 77 PHE A C 1
ATOM 580 O O . PHE A 1 77 ? 2.475 -9.938 -17.516 1 96.62 77 PHE A O 1
ATOM 587 N N . GLU A 1 78 ? 2.836 -10.906 -15.594 1 94.38 78 GLU A N 1
ATOM 588 C CA . GLU A 1 78 ? 3.949 -11.68 -16.125 1 94.38 78 GLU A CA 1
ATOM 589 C C . GLU A 1 78 ? 3.537 -12.438 -17.391 1 94.38 78 GLU A C 1
ATOM 591 O O . GLU A 1 78 ? 2.555 -13.18 -17.375 1 94.38 78 GLU A O 1
ATOM 596 N N . PRO A 1 79 ? 4.316 -12.219 -18.469 1 93.06 79 PRO A N 1
ATOM 597 C CA . PRO A 1 79 ? 3.963 -12.938 -19.703 1 93.06 79 PRO A CA 1
ATOM 598 C C . PRO A 1 79 ? 4.219 -14.445 -19.594 1 93.06 79 PRO A C 1
ATOM 600 O O . PRO A 1 79 ? 4.93 -14.883 -18.688 1 93.06 79 PRO A O 1
ATOM 603 N N . GLU A 1 80 ? 3.574 -15.117 -20.562 1 93.06 80 GLU A N 1
ATOM 604 C CA . GLU A 1 80 ? 3.838 -16.547 -20.656 1 93.06 80 GLU A CA 1
ATOM 605 C C . GLU A 1 80 ? 5.332 -16.828 -20.812 1 93.06 80 GLU A C 1
ATOM 607 O O . GLU A 1 80 ? 6.02 -16.141 -21.562 1 93.06 80 GLU A O 1
ATOM 612 N N . GLY A 1 81 ? 5.836 -17.781 -20.047 1 95.31 81 GLY A N 1
ATOM 613 C CA . GLY A 1 81 ? 7.246 -18.125 -20.062 1 95.31 81 GLY A CA 1
ATOM 614 C C . GLY A 1 81 ? 7.719 -18.781 -18.781 1 95.31 81 GLY A C 1
ATOM 615 O O . GLY A 1 81 ? 6.91 -19.109 -17.906 1 95.31 81 GLY A O 1
ATOM 616 N N . PRO A 1 82 ? 8.977 -19.047 -18.688 1 96.38 82 PRO A N 1
ATOM 617 C CA . PRO A 1 82 ? 9.539 -19.781 -17.547 1 96.38 82 PRO A CA 1
ATOM 618 C C . PRO A 1 82 ? 9.266 -19.094 -16.219 1 96.38 82 PRO A C 1
ATOM 620 O O . PRO A 1 82 ? 9.039 -19.766 -15.203 1 96.38 82 PRO A O 1
ATOM 623 N N . ARG A 1 83 ? 9.328 -17.797 -16.219 1 96.06 83 ARG A N 1
ATOM 624 C CA . ARG A 1 83 ? 9.109 -17.078 -14.969 1 96.06 83 ARG A CA 1
ATOM 625 C C . ARG A 1 83 ? 7.688 -17.281 -14.469 1 96.06 83 ARG A C 1
ATOM 627 O O . ARG A 1 83 ? 7.469 -17.516 -13.273 1 96.06 83 ARG A O 1
ATOM 634 N N . ARG A 1 84 ? 6.762 -17.109 -15.32 1 96.19 84 ARG A N 1
ATOM 635 C CA . ARG A 1 84 ? 5.375 -17.359 -14.945 1 96.19 84 ARG A CA 1
ATOM 636 C C . ARG A 1 84 ? 5.176 -18.797 -14.469 1 96.19 84 ARG A C 1
ATOM 638 O O . ARG A 1 84 ? 4.469 -19.031 -13.484 1 96.19 84 ARG A O 1
ATOM 645 N N . ASP A 1 85 ? 5.801 -19.75 -15.195 1 96.75 85 ASP A N 1
ATOM 646 C CA . ASP A 1 85 ? 5.73 -21.156 -14.797 1 96.75 85 ASP A CA 1
ATOM 647 C C . ASP A 1 85 ? 6.297 -21.359 -13.398 1 96.75 85 ASP A C 1
ATOM 649 O O . ASP A 1 85 ? 5.734 -22.109 -12.594 1 96.75 85 ASP A O 1
ATOM 653 N N . PHE A 1 86 ? 7.371 -20.75 -13.227 1 97.44 86 PHE A N 1
ATOM 654 C CA . PHE A 1 86 ? 8.008 -20.844 -11.922 1 97.44 86 PHE A CA 1
ATOM 655 C C . PHE A 1 86 ? 7.086 -20.344 -10.828 1 97.44 86 PHE A C 1
ATOM 657 O O . PHE A 1 86 ? 6.91 -21 -9.797 1 97.44 86 PHE A O 1
ATOM 664 N N . LEU A 1 87 ? 6.406 -19.172 -11.008 1 97.62 87 LEU A N 1
ATOM 665 C CA . LEU A 1 87 ? 5.488 -18.625 -10.016 1 97.62 87 LEU A CA 1
ATOM 666 C C . LEU A 1 87 ? 4.332 -19.578 -9.758 1 97.62 87 LEU A C 1
ATOM 668 O O . LEU A 1 87 ? 3.908 -19.75 -8.609 1 97.62 87 LEU A O 1
ATOM 672 N N . GLN A 1 88 ? 3.9 -20.234 -10.734 1 97.69 88 GLN A N 1
ATOM 673 C CA . GLN A 1 88 ? 2.775 -21.156 -10.617 1 97.69 88 GLN A CA 1
ATOM 674 C C . GLN A 1 88 ? 3.189 -22.438 -9.914 1 97.69 88 GLN A C 1
ATOM 676 O O . GLN A 1 88 ? 2.34 -23.266 -9.555 1 97.69 88 GLN A O 1
ATOM 681 N N . SER A 1 89 ? 4.469 -22.594 -9.773 1 96.88 89 SER A N 1
ATOM 682 C CA . SER A 1 89 ? 4.953 -23.812 -9.125 1 96.88 89 SER A CA 1
ATOM 683 C C . SER A 1 89 ? 5.191 -23.594 -7.637 1 96.88 89 SER A C 1
ATOM 685 O O . SER A 1 89 ? 5.473 -24.547 -6.902 1 96.88 89 SER A O 1
ATOM 687 N N . LEU A 1 90 ? 5.082 -22.375 -7.184 1 97.44 90 LEU A N 1
ATOM 688 C CA . LEU A 1 90 ? 5.359 -22.078 -5.781 1 97.44 90 LEU A CA 1
ATOM 689 C C . LEU A 1 90 ? 4.273 -22.656 -4.879 1 97.44 90 LEU A C 1
ATOM 691 O O . LEU A 1 90 ? 3.086 -22.391 -5.094 1 97.44 90 LEU A O 1
ATOM 695 N N . PRO A 1 91 ? 4.684 -23.375 -3.869 1 97.06 91 PRO A N 1
ATOM 696 C CA . PRO A 1 91 ? 3.678 -23.922 -2.961 1 97.06 91 PRO A CA 1
ATOM 697 C C . PRO A 1 91 ? 3.127 -22.891 -1.987 1 97.06 91 PRO A C 1
ATOM 699 O O . PRO A 1 91 ? 3.799 -21.891 -1.693 1 97.06 91 PRO A O 1
ATOM 702 N N . LYS A 1 92 ? 1.942 -23.188 -1.516 1 97.81 92 LYS A N 1
ATOM 703 C CA . LYS A 1 92 ? 1.396 -22.453 -0.387 1 97.81 92 LYS A CA 1
ATOM 704 C C . LYS A 1 92 ? 2.404 -22.359 0.755 1 97.81 92 LYS A C 1
ATOM 706 O O . LYS A 1 92 ? 3.096 -23.328 1.056 1 97.81 92 LYS A O 1
ATOM 711 N N . GLY A 1 93 ? 2.434 -21.172 1.357 1 97.12 93 GLY A N 1
ATOM 712 C CA . GLY A 1 93 ? 3.289 -21.031 2.525 1 97.12 93 GLY A CA 1
ATOM 713 C C . GLY A 1 93 ? 4.672 -20.5 2.191 1 97.12 93 GLY A C 1
ATOM 714 O O . GLY A 1 93 ? 5.449 -20.172 3.09 1 97.12 93 GLY A O 1
ATOM 715 N N . SER A 1 94 ? 5.023 -20.406 0.875 1 97.44 94 SER A N 1
ATOM 716 C CA . SER A 1 94 ? 6.297 -19.797 0.502 1 97.44 94 SER A CA 1
ATOM 717 C C . SER A 1 94 ? 6.395 -18.359 1.007 1 97.44 94 SER A C 1
ATOM 719 O O . SER A 1 94 ? 5.445 -17.594 0.874 1 97.44 94 SER A O 1
ATOM 721 N N . LEU A 1 95 ? 7.523 -18.016 1.681 1 97.06 95 LEU A N 1
ATOM 722 C CA . LEU A 1 95 ? 7.777 -16.641 2.092 1 97.06 95 LEU A CA 1
ATOM 723 C C . LEU A 1 95 ? 8.258 -15.805 0.911 1 97.06 95 LEU A C 1
ATOM 725 O O . LEU A 1 95 ? 9.219 -16.172 0.236 1 97.06 95 LEU A O 1
ATOM 729 N N . VAL A 1 96 ? 7.586 -14.641 0.696 1 97.94 96 VAL A N 1
ATOM 730 C CA . VAL A 1 96 ? 7.922 -13.852 -0.482 1 97.94 96 VAL A CA 1
ATOM 731 C C . VAL A 1 96 ? 8.086 -12.383 -0.088 1 97.94 96 VAL A C 1
ATOM 733 O O . VAL A 1 96 ? 7.582 -11.953 0.948 1 97.94 96 VAL A O 1
ATOM 736 N N . PHE A 1 97 ? 8.875 -11.719 -0.824 1 98.06 97 PHE A N 1
ATOM 737 C CA . PHE A 1 97 ? 8.961 -10.266 -0.903 1 98.06 97 PHE A CA 1
ATOM 738 C C . PHE A 1 97 ? 8.375 -9.758 -2.215 1 98.06 97 PHE A C 1
ATOM 740 O O . PHE A 1 97 ? 8.852 -10.109 -3.293 1 98.06 97 PHE A O 1
ATOM 747 N N . VAL A 1 98 ? 7.301 -8.922 -2.131 1 98.44 98 VAL A N 1
ATOM 748 C CA . VAL A 1 98 ? 6.625 -8.43 -3.326 1 98.44 98 VAL A CA 1
ATOM 749 C C . VAL A 1 98 ? 6.68 -6.902 -3.352 1 98.44 98 VAL A C 1
ATOM 751 O O . VAL A 1 98 ? 6.387 -6.246 -2.35 1 98.44 98 VAL A O 1
ATOM 754 N N . GLU A 1 99 ? 7.113 -6.367 -4.406 1 97.94 99 GLU A N 1
ATOM 755 C CA . GLU A 1 99 ? 6.953 -4.953 -4.727 1 97.94 99 GLU A CA 1
ATOM 756 C C . GLU A 1 99 ? 5.895 -4.746 -5.809 1 97.94 99 GLU A C 1
ATOM 758 O O . GLU A 1 99 ? 5.871 -5.473 -6.805 1 97.94 99 GLU A O 1
ATOM 763 N N . GLY A 1 100 ? 5.059 -3.682 -5.602 1 98 100 GLY A N 1
ATOM 764 C CA . GLY A 1 100 ? 4.016 -3.461 -6.59 1 98 100 GLY A CA 1
ATOM 765 C C . GLY A 1 100 ? 3.52 -2.027 -6.621 1 98 100 GLY A C 1
ATOM 766 O O . GLY A 1 100 ? 3.793 -1.25 -5.707 1 98 100 GLY A O 1
ATOM 767 N N . ASP A 1 101 ? 2.846 -1.715 -7.723 1 97.25 101 ASP A N 1
ATOM 768 C CA . ASP A 1 101 ? 2.076 -0.477 -7.801 1 97.25 101 ASP A CA 1
ATOM 769 C C . ASP A 1 101 ? 0.78 -0.583 -7 1 97.25 101 ASP A C 1
ATOM 771 O O . ASP A 1 101 ? 0.074 -1.591 -7.082 1 97.25 101 ASP A O 1
ATOM 775 N N . ALA A 1 102 ? 0.536 0.453 -6.211 1 97.94 102 ALA A N 1
ATOM 776 C CA . ALA A 1 102 ? -0.695 0.499 -5.426 1 97.94 102 ALA A CA 1
ATOM 777 C C . ALA A 1 102 ? -1.654 1.554 -5.969 1 97.94 102 ALA A C 1
ATOM 779 O O . ALA A 1 102 ? -1.248 2.682 -6.254 1 97.94 102 ALA A O 1
ATOM 780 N N . SER A 1 103 ? -2.908 1.193 -6.148 1 97.44 103 SER A N 1
ATOM 781 C CA . SER A 1 103 ? -3.959 2.135 -6.523 1 97.44 103 SER A CA 1
ATOM 782 C C . SER A 1 103 ? -5.27 1.817 -5.812 1 97.44 103 SER A C 1
ATOM 784 O O . SER A 1 103 ? -5.484 0.686 -5.375 1 97.44 103 SER A O 1
ATOM 786 N N . MET A 1 104 ? -6.047 2.859 -5.625 1 97.5 104 MET A N 1
ATOM 787 C CA . MET A 1 104 ? -7.387 2.693 -5.07 1 97.5 104 MET A CA 1
ATOM 788 C C . MET A 1 104 ? -8.445 2.781 -6.164 1 97.5 104 MET A C 1
ATOM 790 O O . MET A 1 104 ? -8.461 3.738 -6.941 1 97.5 104 MET A O 1
ATOM 794 N N . SER A 1 105 ? -9.273 1.822 -6.227 1 95.75 105 SER A N 1
ATOM 795 C CA . SER A 1 105 ? -10.414 1.867 -7.141 1 95.75 105 SER A CA 1
ATOM 796 C C . SER A 1 105 ? -11.727 2.031 -6.383 1 95.75 105 SER A C 1
ATOM 798 O O . SER A 1 105 ? -11.828 1.646 -5.215 1 95.75 105 SER A O 1
ATOM 800 N N . THR A 1 106 ? -12.648 2.715 -7.059 1 94.69 106 THR A N 1
ATOM 801 C CA . THR A 1 106 ? -13.977 2.893 -6.477 1 94.69 106 THR A CA 1
ATOM 802 C C . THR A 1 106 ? -15.031 2.186 -7.32 1 94.69 106 THR A C 1
ATOM 804 O O . THR A 1 106 ? -14.922 2.133 -8.547 1 94.69 106 THR A O 1
ATOM 807 N N . TYR A 1 107 ? -15.969 1.566 -6.574 1 92.25 107 TYR A N 1
ATOM 808 C CA . TYR A 1 107 ? -17.062 0.886 -7.27 1 92.25 107 TYR A CA 1
ATOM 809 C C . TYR A 1 107 ? -18.344 0.924 -6.445 1 92.25 107 TYR A C 1
ATOM 811 O O . TYR A 1 107 ? -18.312 1.256 -5.258 1 92.25 107 TYR A O 1
ATOM 819 N N . GLN A 1 108 ? -19.438 0.659 -7.168 1 92.5 108 GLN A N 1
ATOM 820 C CA . GLN A 1 108 ? -20.719 0.564 -6.477 1 92.5 108 GLN A CA 1
ATOM 821 C C . GLN A 1 108 ? -21.062 -0.886 -6.148 1 92.5 108 GLN A C 1
ATOM 823 O O . GLN A 1 108 ? -21 -1.758 -7.02 1 92.5 108 GLN A O 1
ATOM 828 N N . ASP A 1 109 ? -21.5 -1.065 -4.863 1 85.62 109 ASP A N 1
ATOM 829 C CA . ASP A 1 109 ? -21.875 -2.43 -4.508 1 85.62 109 ASP A CA 1
ATOM 830 C C . ASP A 1 109 ? -23.328 -2.709 -4.887 1 85.62 109 ASP A C 1
ATOM 832 O O . ASP A 1 109 ? -23.969 -1.895 -5.555 1 85.62 109 ASP A O 1
ATOM 836 N N . ALA A 1 110 ? -23.766 -3.926 -4.637 1 84.69 110 ALA A N 1
ATOM 837 C CA . ALA A 1 110 ? -25.109 -4.371 -5.039 1 84.69 110 ALA A CA 1
ATOM 838 C C . ALA A 1 110 ? -26.188 -3.445 -4.484 1 84.69 110 ALA A C 1
ATOM 840 O O . ALA A 1 110 ? -27.266 -3.318 -5.07 1 84.69 110 ALA A O 1
ATOM 841 N N . GLU A 1 111 ? -25.953 -2.762 -3.408 1 85.88 111 GLU A N 1
ATOM 842 C CA . GLU A 1 111 ? -26.906 -1.859 -2.766 1 85.88 111 GLU A CA 1
ATOM 843 C C . GLU A 1 111 ? -26.719 -0.425 -3.254 1 85.88 111 GLU A C 1
ATOM 845 O O . GLU A 1 111 ? -27.344 0.5 -2.73 1 85.88 111 GLU A O 1
ATOM 850 N N . GLY A 1 112 ? -25.812 -0.265 -4.152 1 88.25 112 GLY A N 1
ATOM 851 C CA . GLY A 1 112 ? -25.609 1.061 -4.715 1 88.25 112 GLY A CA 1
ATOM 852 C C . GLY A 1 112 ? -24.688 1.922 -3.881 1 88.25 112 GLY A C 1
ATOM 853 O O . GLY A 1 112 ? -24.578 3.131 -4.102 1 88.25 112 GLY A O 1
ATOM 854 N N . LYS A 1 113 ? -24.094 1.34 -2.896 1 88.88 113 LYS A N 1
ATOM 855 C CA . LYS A 1 113 ? -23.172 2.096 -2.055 1 88.88 113 LYS A CA 1
ATOM 856 C C . LYS A 1 113 ? -21.766 2.1 -2.645 1 88.88 113 LYS A C 1
ATOM 858 O O . LYS A 1 113 ? -21.297 1.079 -3.156 1 88.88 113 LYS A O 1
ATOM 863 N N . THR A 1 114 ? -21.125 3.248 -2.549 1 92.31 114 THR A N 1
ATOM 864 C CA . THR A 1 114 ? -19.781 3.4 -3.074 1 92.31 114 THR A CA 1
ATOM 865 C C . THR A 1 114 ? -18.766 2.713 -2.164 1 92.31 114 THR A C 1
ATOM 867 O O . THR A 1 114 ? -18.781 2.918 -0.948 1 92.31 114 THR A O 1
ATOM 870 N N . ARG A 1 115 ? -17.969 1.844 -2.799 1 91.62 115 ARG A N 1
ATOM 871 C CA . ARG A 1 115 ? -16.906 1.143 -2.086 1 91.62 115 ARG A CA 1
ATOM 872 C C . ARG A 1 115 ? -15.555 1.428 -2.715 1 91.62 115 ARG A C 1
ATOM 874 O O . ARG A 1 115 ? -15.469 1.811 -3.883 1 91.62 115 ARG A O 1
ATOM 881 N N . SER A 1 116 ? -14.523 1.305 -1.85 1 94.94 116 SER A N 1
ATOM 882 C CA . SER A 1 116 ? -13.148 1.434 -2.33 1 94.94 116 SER A CA 1
ATOM 883 C C . SER A 1 116 ? -12.359 0.146 -2.109 1 94.94 116 SER A C 1
ATOM 885 O O . SER A 1 116 ? -12.648 -0.608 -1.177 1 94.94 116 SER A O 1
ATOM 887 N N . SER A 1 117 ? -11.469 -0.129 -3.025 1 96.56 117 SER A N 1
ATOM 888 C CA . SER A 1 117 ? -10.641 -1.324 -2.908 1 96.56 117 SER A CA 1
ATOM 889 C C . SER A 1 117 ? -9.203 -1.044 -3.33 1 96.56 117 SER A C 1
ATOM 891 O O . SER A 1 117 ? -8.961 -0.266 -4.258 1 96.56 117 SER A O 1
ATOM 893 N N . LEU A 1 118 ? -8.281 -1.751 -2.701 1 98.06 118 LEU A N 1
ATOM 894 C CA . LEU A 1 118 ? -6.863 -1.677 -3.059 1 98.06 118 LEU A CA 1
ATOM 895 C C . LEU A 1 118 ? -6.555 -2.598 -4.234 1 98.06 118 LEU A C 1
ATOM 897 O O . LEU A 1 118 ? -6.949 -3.766 -4.234 1 98.06 118 LEU A O 1
ATOM 901 N N . ASN A 1 119 ? -5.895 -2.029 -5.195 1 97.81 119 ASN A N 1
ATOM 902 C CA . ASN A 1 119 ? -5.305 -2.816 -6.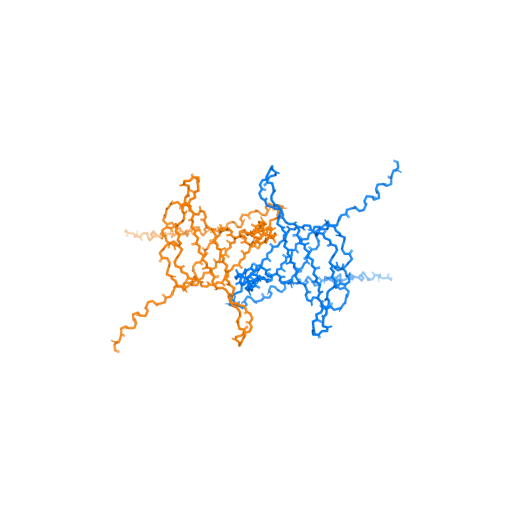27 1 97.81 119 ASN A CA 1
ATOM 903 C C . ASN A 1 119 ? -3.781 -2.838 -6.18 1 97.81 119 ASN A C 1
ATOM 905 O O . ASN A 1 119 ? -3.145 -1.786 -6.109 1 97.81 119 ASN A O 1
ATOM 909 N N . VAL A 1 120 ? -3.215 -4.012 -6.125 1 98.38 120 VAL A N 1
ATOM 910 C CA . VAL A 1 120 ? -1.764 -4.164 -6.141 1 98.38 120 VAL A CA 1
ATOM 911 C C . VAL A 1 120 ? -1.334 -4.887 -7.414 1 98.38 120 VAL A C 1
ATOM 913 O O . VAL A 1 120 ? -1.707 -6.043 -7.637 1 98.38 120 VAL A O 1
ATOM 916 N N . VAL A 1 121 ? -0.531 -4.211 -8.227 1 97.75 121 VAL A N 1
ATOM 917 C CA . VAL A 1 121 ? 0.024 -4.812 -9.438 1 97.75 121 VAL A CA 1
ATOM 918 C C . VAL A 1 121 ? 1.51 -5.102 -9.234 1 97.75 121 VAL A C 1
ATOM 920 O O . VAL A 1 121 ? 2.297 -4.188 -8.977 1 97.75 121 VAL A O 1
ATOM 923 N N . GLN A 1 122 ? 1.89 -6.328 -9.43 1 98.06 122 GLN A N 1
ATOM 924 C CA . GLN A 1 122 ? 3.252 -6.781 -9.172 1 98.06 122 GLN A CA 1
ATOM 925 C C . GLN A 1 122 ? 4.242 -6.117 -10.125 1 98.06 122 GLN A C 1
ATOM 927 O O . GLN A 1 122 ? 4.035 -6.113 -11.344 1 98.06 122 GLN A O 1
ATOM 932 N N . ARG A 1 123 ? 5.332 -5.609 -9.523 1 97.12 123 ARG A N 1
ATOM 933 C CA . ARG A 1 123 ? 6.488 -5.16 -10.297 1 97.12 123 ARG A CA 1
ATOM 934 C C . ARG A 1 123 ? 7.652 -6.133 -10.156 1 97.12 123 ARG A C 1
ATOM 936 O O . ARG A 1 123 ? 8.398 -6.352 -11.117 1 97.12 123 ARG A O 1
ATOM 943 N N . ASN A 1 124 ? 7.801 -6.586 -8.945 1 97.69 124 ASN A N 1
ATOM 944 C CA . ASN A 1 124 ? 8.867 -7.531 -8.633 1 97.69 124 ASN A CA 1
ATOM 945 C C . ASN A 1 124 ? 8.453 -8.516 -7.547 1 97.69 124 ASN A C 1
ATOM 947 O O . ASN A 1 124 ? 7.605 -8.195 -6.707 1 97.69 124 ASN A O 1
ATOM 951 N N . ILE A 1 125 ? 9.109 -9.695 -7.625 1 97.69 125 ILE A N 1
ATOM 952 C CA . ILE A 1 125 ? 8.883 -10.688 -6.578 1 97.6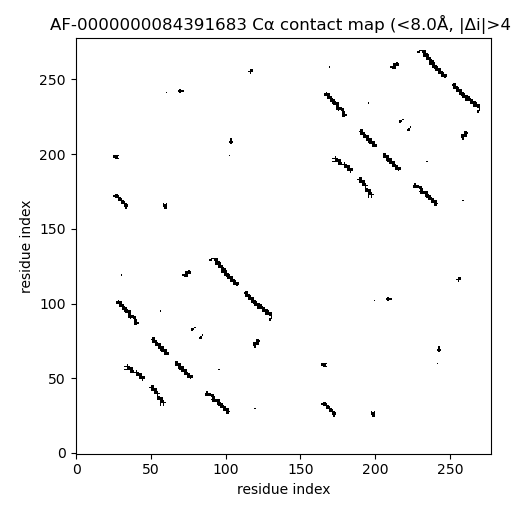9 125 ILE A CA 1
ATOM 953 C C . ILE A 1 125 ? 10.172 -11.469 -6.32 1 97.69 125 ILE A C 1
ATOM 955 O O . ILE A 1 125 ? 10.891 -11.82 -7.262 1 97.69 125 ILE A O 1
ATOM 959 N N . GLU A 1 126 ? 10.43 -11.648 -5.082 1 97.69 126 GLU A N 1
ATOM 960 C CA . GLU A 1 126 ? 11.523 -12.492 -4.617 1 97.69 126 GLU A CA 1
ATOM 961 C C . GLU A 1 126 ? 11.023 -13.586 -3.682 1 97.69 126 GLU A C 1
ATOM 963 O O . GLU A 1 126 ? 10.227 -13.32 -2.777 1 97.69 126 GLU A O 1
ATOM 968 N N . ILE A 1 127 ? 11.531 -14.742 -3.986 1 97.38 127 ILE A N 1
ATOM 969 C CA . ILE A 1 127 ? 11.195 -15.852 -3.104 1 97.38 127 ILE A CA 1
ATOM 970 C C . ILE A 1 127 ? 12.227 -15.953 -1.986 1 97.38 127 ILE A C 1
ATOM 972 O O . ILE A 1 127 ? 13.406 -16.203 -2.246 1 97.38 127 ILE A O 1
ATOM 976 N N . LEU A 1 128 ? 11.781 -15.812 -0.778 1 96.12 128 LEU A N 1
ATOM 977 C CA . LEU A 1 128 ? 12.711 -15.758 0.345 1 96.12 128 LEU A CA 1
ATOM 978 C C . LEU A 1 128 ? 12.891 -17.141 0.962 1 96.12 128 LEU A C 1
ATOM 980 O O . LEU A 1 128 ? 14 -17.5 1.365 1 96.12 128 LEU A O 1
ATOM 984 N N . ARG A 1 129 ? 11.766 -17.891 1.065 1 94.88 129 ARG A N 1
ATOM 985 C CA . ARG A 1 129 ? 11.812 -19.219 1.673 1 94.88 129 ARG A CA 1
ATOM 986 C C . ARG A 1 129 ? 10.664 -20.094 1.174 1 94.88 129 ARG A C 1
ATOM 988 O O . ARG A 1 129 ? 9.508 -19.641 1.144 1 94.88 129 ARG A O 1
ATOM 995 N N . ARG A 1 130 ? 11.047 -21.312 0.794 1 93.12 130 ARG A N 1
ATOM 996 C CA . ARG A 1 130 ? 10.023 -22.297 0.454 1 93.12 130 ARG A CA 1
ATOM 997 C C . ARG A 1 130 ? 9.719 -23.203 1.641 1 93.12 130 ARG A C 1
ATOM 999 O O . ARG A 1 130 ? 10.609 -23.5 2.441 1 93.12 130 ARG A O 1
ATOM 1006 N N . PRO A 1 131 ? 8.469 -23.531 1.701 1 90.19 131 PRO A N 1
ATOM 1007 C CA . PRO A 1 131 ? 8.172 -24.453 2.795 1 90.19 131 PRO A CA 1
ATOM 1008 C C . PRO A 1 131 ? 8.852 -25.812 2.629 1 90.19 131 PRO A C 1
ATOM 1010 O O . PRO A 1 131 ? 9.078 -26.25 1.502 1 90.19 131 PRO A O 1
ATOM 1013 N N . GLN A 1 132 ? 9.586 -26.281 3.66 1 77.12 132 GLN A N 1
ATOM 1014 C CA . GLN A 1 132 ? 10.305 -27.562 3.613 1 77.12 132 GLN A CA 1
ATOM 1015 C C . GLN A 1 132 ? 9.336 -28.734 3.459 1 77.12 132 GLN A C 1
ATOM 1017 O O . GLN A 1 132 ? 8.242 -28.719 4.035 1 77.12 132 GLN A O 1
ATOM 1022 N N . THR A 1 133 ? 9.375 -29.359 2.336 1 68.25 133 THR A N 1
ATOM 1023 C CA . THR A 1 133 ? 8.664 -30.641 2.242 1 68.25 133 THR A CA 1
ATOM 1024 C C . THR A 1 133 ? 9.172 -31.609 3.299 1 68.25 133 THR A C 1
ATOM 1026 O O . THR A 1 133 ? 10.375 -31.859 3.406 1 68.25 133 THR A O 1
ATOM 1029 N N . GLY A 1 134 ? 8.648 -31.594 4.512 1 53.5 134 GLY A N 1
ATOM 1030 C CA . GLY A 1 134 ? 9.016 -32.594 5.508 1 53.5 134 GLY A CA 1
ATOM 1031 C C . GLY A 1 134 ? 9.422 -33.906 4.898 1 53.5 134 GLY A C 1
ATOM 1032 O O . GLY A 1 134 ? 8.57 -34.75 4.57 1 53.5 134 GLY A O 1
ATOM 1033 N N . THR A 1 135 ? 10.289 -34.062 3.959 1 47.12 135 THR A N 1
ATOM 1034 C CA . THR A 1 135 ? 10.781 -35.438 3.953 1 47.12 135 THR A CA 1
ATOM 1035 C C . THR A 1 135 ? 11.57 -35.719 5.223 1 47.12 135 THR A C 1
ATOM 1037 O O . THR A 1 135 ? 12.711 -35.281 5.371 1 47.12 135 THR A O 1
ATOM 1040 N N . ASN A 1 136 ? 11.203 -35.375 6.406 1 44.5 136 ASN A N 1
ATOM 1041 C CA . ASN A 1 136 ? 11.828 -36.125 7.48 1 44.5 136 ASN A CA 1
ATOM 1042 C C . ASN A 1 136 ? 11.875 -37.625 7.152 1 44.5 136 ASN A C 1
ATOM 1044 O O . ASN A 1 136 ? 10.836 -38.281 7.062 1 44.5 136 ASN A O 1
ATOM 1048 N N . ALA A 1 137 ? 12.852 -38.25 6.363 1 41.38 137 ALA A N 1
ATOM 1049 C CA . ALA A 1 137 ? 13.32 -39.625 6.43 1 41.38 137 ALA A CA 1
ATOM 1050 C C . ALA A 1 137 ? 13.586 -40.062 7.871 1 41.38 137 ALA A C 1
ATOM 1052 O O . ALA A 1 137 ? 14.328 -39.375 8.594 1 41.38 137 ALA A O 1
ATOM 1053 N N . SER A 1 138 ? 12.609 -40.562 8.664 1 39.5 138 SER A N 1
ATOM 1054 C CA . SER A 1 138 ? 12.93 -41.438 9.773 1 39.5 138 SER A CA 1
ATOM 1055 C C . SER A 1 138 ? 14.188 -42.25 9.484 1 39.5 138 SER A C 1
ATOM 1057 O O . SER A 1 138 ? 14.203 -43.125 8.602 1 39.5 138 SER A O 1
ATOM 1059 N N . GLU A 1 139 ? 15.43 -41.719 9.477 1 30.59 139 GLU A N 1
ATOM 1060 C CA . GLU A 1 139 ? 16.422 -42.656 9.961 1 30.59 139 GLU A CA 1
ATOM 1061 C C . GLU A 1 139 ? 16.219 -42.969 11.445 1 30.59 139 GLU A C 1
ATOM 1063 O O . GLU A 1 139 ? 15.766 -42.094 12.195 1 30.59 139 GLU A O 1
ATOM 1068 N N . MET B 1 1 ? 52.156 43.875 16.781 1 34.38 1 MET B N 1
ATOM 1069 C CA . MET B 1 1 ? 50.906 43.344 17.328 1 34.38 1 MET B CA 1
ATOM 1070 C C . MET B 1 1 ? 50.031 42.75 16.234 1 34.38 1 MET B C 1
ATOM 1072 O O . MET B 1 1 ? 49.531 43.469 15.375 1 34.38 1 MET B O 1
ATOM 1076 N N . SER B 1 2 ? 50.469 41.469 15.688 1 39.53 2 SER B N 1
ATOM 1077 C CA . SER B 1 2 ? 49.938 40.625 14.609 1 39.53 2 SER B CA 1
ATOM 1078 C C . SER B 1 2 ? 48.594 40 15 1 39.53 2 SER B C 1
ATOM 1080 O O . SER B 1 2 ? 48.469 39.406 16.062 1 39.53 2 SER B O 1
ATOM 1082 N N . ALA B 1 3 ? 47.406 40.594 14.539 1 41.41 3 ALA B N 1
ATOM 1083 C CA . ALA B 1 3 ? 46.031 40.094 14.641 1 41.41 3 ALA B CA 1
ATOM 1084 C C . ALA B 1 3 ? 45.906 38.719 14.016 1 41.41 3 ALA B C 1
ATOM 1086 O O . ALA B 1 3 ? 46.094 38.531 12.812 1 41.41 3 ALA B O 1
ATOM 1087 N N . ALA B 1 4 ? 46.219 37.562 14.703 1 43.62 4 ALA B N 1
ATOM 1088 C CA . ALA B 1 4 ? 45.938 36.188 14.336 1 43.62 4 ALA B CA 1
ATOM 1089 C C . ALA B 1 4 ? 44.469 35.969 13.984 1 43.62 4 ALA B C 1
ATOM 1091 O O . ALA B 1 4 ? 43.594 36.375 14.734 1 43.62 4 ALA B O 1
ATOM 1092 N N . ALA B 1 5 ? 44.125 35.906 12.711 1 44.06 5 ALA B N 1
ATOM 1093 C CA . ALA B 1 5 ? 42.844 35.531 12.102 1 44.06 5 ALA B CA 1
ATOM 1094 C C . ALA B 1 5 ? 42.312 34.219 12.68 1 44.06 5 ALA B C 1
ATOM 1096 O O . ALA B 1 5 ? 42.969 33.188 12.531 1 44.06 5 ALA B O 1
ATOM 1097 N N . LEU B 1 6 ? 41.625 34.25 13.781 1 45.38 6 LEU B N 1
ATOM 1098 C CA . LEU B 1 6 ? 40.938 33.094 14.328 1 45.38 6 LEU B CA 1
ATOM 1099 C C . LEU B 1 6 ? 39.875 32.594 13.367 1 45.38 6 LEU B C 1
ATOM 1101 O O . LEU B 1 6 ? 38.938 33.312 13.016 1 45.38 6 LEU B O 1
ATOM 1105 N N . PHE B 1 7 ? 40.25 31.781 12.344 1 49 7 PHE B N 1
ATOM 1106 C CA . PHE B 1 7 ? 39.312 31.031 11.492 1 49 7 PHE B CA 1
ATOM 1107 C C . PHE B 1 7 ? 38.406 30.141 12.32 1 49 7 PHE B C 1
ATOM 1109 O O . PHE B 1 7 ? 38.875 29.219 12.992 1 49 7 PHE B O 1
ATOM 1116 N N . ARG B 1 8 ? 37.312 30.625 12.812 1 44.75 8 ARG B N 1
ATOM 1117 C CA . ARG B 1 8 ? 36.281 29.781 13.406 1 44.75 8 ARG B CA 1
ATOM 1118 C C . ARG B 1 8 ? 35.75 28.781 12.383 1 44.75 8 ARG B C 1
ATOM 1120 O O . ARG B 1 8 ? 35.25 29.172 11.328 1 44.75 8 ARG B O 1
ATOM 1127 N N . ARG B 1 9 ? 36.281 27.516 12.258 1 46.44 9 ARG B N 1
ATOM 1128 C CA . ARG B 1 9 ? 35.688 26.406 11.539 1 46.44 9 ARG B CA 1
ATOM 1129 C C . ARG B 1 9 ? 34.219 26.203 11.977 1 46.44 9 ARG B C 1
ATOM 1131 O O . ARG B 1 9 ? 33.938 26.109 13.172 1 46.44 9 ARG B O 1
ATOM 1138 N N . ALA B 1 10 ? 33.25 26.734 11.211 1 45.16 10 ALA B N 1
ATOM 1139 C CA . ALA B 1 10 ? 31.812 26.5 11.344 1 45.16 10 ALA B CA 1
ATOM 1140 C C . ALA B 1 10 ? 31.531 25.016 11.578 1 45.16 10 ALA B C 1
ATOM 1142 O O . ALA B 1 10 ? 31.984 24.156 10.812 1 45.16 10 ALA B O 1
ATOM 1143 N N . ALA B 1 11 ? 31.141 24.547 12.719 1 45.81 11 ALA B N 1
ATOM 1144 C CA . ALA B 1 11 ? 30.672 23.203 13.07 1 45.81 11 ALA B CA 1
ATOM 1145 C C . ALA B 1 11 ? 29.531 22.766 12.141 1 45.81 11 ALA B C 1
ATOM 1147 O O . ALA B 1 11 ? 28.5 23.422 12.062 1 45.81 11 ALA B O 1
ATOM 1148 N N . ALA B 1 12 ? 29.812 22.078 10.984 1 41.69 12 ALA B N 1
ATOM 1149 C CA . ALA B 1 12 ? 28.844 21.438 10.109 1 41.69 12 ALA B CA 1
ATOM 1150 C C . ALA B 1 12 ? 27.781 20.688 10.922 1 41.69 12 ALA B C 1
ATOM 1152 O O . ALA B 1 12 ? 28.125 19.922 11.82 1 41.69 12 ALA B O 1
ATOM 1153 N N . ALA B 1 13 ? 26.562 21.281 11.094 1 45.03 13 ALA B N 1
ATOM 1154 C CA . ALA B 1 13 ? 25.438 20.625 11.75 1 45.03 13 ALA B CA 1
ATOM 1155 C C . ALA B 1 13 ? 25.234 19.219 11.211 1 45.03 13 ALA B C 1
ATOM 1157 O O . ALA B 1 13 ? 25.281 19 10 1 45.03 13 ALA B O 1
ATOM 1158 N N . PRO B 1 14 ? 25.375 18.125 11.984 1 42.31 14 PRO B N 1
ATOM 1159 C CA . PRO B 1 14 ? 25.172 16.766 11.516 1 42.31 14 PRO B CA 1
ATOM 1160 C C . PRO B 1 14 ? 23.797 16.531 10.914 1 42.31 14 PRO B C 1
ATOM 1162 O O . PRO B 1 14 ? 22.797 17.078 11.422 1 42.31 14 PRO B O 1
ATOM 1165 N N . ARG B 1 15 ? 23.641 16.359 9.609 1 39.44 15 ARG B N 1
ATOM 1166 C CA . ARG B 1 15 ? 22.422 15.859 8.961 1 39.44 15 ARG B CA 1
ATOM 1167 C C . ARG B 1 15 ? 21.922 14.594 9.648 1 39.44 15 ARG B C 1
ATOM 1169 O O . ARG B 1 15 ? 22.688 13.648 9.852 1 39.44 15 ARG B O 1
ATOM 1176 N N . ILE B 1 16 ? 21 14.656 10.531 1 36.75 16 ILE B N 1
ATOM 1177 C CA . ILE B 1 16 ? 20.344 13.461 11.078 1 36.75 16 ILE B CA 1
ATOM 1178 C C . ILE B 1 16 ? 20 12.5 9.945 1 36.75 16 ILE B C 1
ATOM 1180 O O . ILE B 1 16 ? 19.172 12.82 9.086 1 36.75 16 ILE B O 1
ATOM 1184 N N . ALA B 1 17 ? 20.859 11.82 9.375 1 35.03 17 ALA B N 1
ATOM 1185 C CA . ALA B 1 17 ? 20.5 10.711 8.508 1 35.03 17 ALA B CA 1
ATOM 1186 C C . ALA B 1 17 ? 19.375 9.875 9.133 1 35.03 17 ALA B C 1
ATOM 1188 O O . ALA B 1 17 ? 19.547 9.328 10.227 1 35.03 17 ALA B O 1
ATOM 1189 N N . ARG B 1 18 ? 18.125 10.273 8.977 1 35.88 18 ARG B N 1
ATOM 1190 C CA . ARG B 1 18 ? 17.062 9.422 9.5 1 35.88 18 ARG B CA 1
ATOM 1191 C C . ARG B 1 18 ? 17.328 7.953 9.18 1 35.88 18 ARG B C 1
ATOM 1193 O O . ARG B 1 18 ? 17.438 7.574 8.008 1 35.88 18 ARG B O 1
ATOM 1200 N N . ALA B 1 19 ? 17.922 7.293 10.094 1 36.44 19 ALA B N 1
ATOM 1201 C CA . ALA B 1 19 ? 18.156 5.852 10.125 1 36.44 19 ALA B CA 1
ATOM 1202 C C . ALA B 1 19 ? 16.922 5.086 9.664 1 36.44 19 ALA B C 1
ATOM 1204 O O . ALA B 1 19 ? 15.82 5.285 10.195 1 36.44 19 ALA B O 1
ATOM 1205 N N . PHE B 1 20 ? 16.797 4.793 8.383 1 37.28 20 PHE B N 1
ATOM 1206 C CA . PHE B 1 20 ? 15.875 3.721 8.039 1 37.28 20 PHE B CA 1
ATOM 1207 C C . PHE B 1 20 ? 15.781 2.705 9.172 1 37.28 20 PHE B C 1
ATOM 1209 O O . PHE B 1 20 ? 16.797 2.25 9.695 1 37.28 20 PHE B O 1
ATOM 1216 N N . SER B 1 21 ? 15.086 3.064 10.211 1 38.53 21 SER B N 1
ATOM 1217 C CA . SER B 1 21 ? 14.812 2.025 11.195 1 38.53 21 SER B CA 1
ATOM 1218 C C . SER B 1 21 ? 14.953 0.634 10.594 1 38.53 21 SER B C 1
ATOM 1220 O O . SER B 1 21 ? 14.539 0.404 9.453 1 38.53 21 SER B O 1
ATOM 1222 N N . THR B 1 22 ? 15.883 -0.073 11.062 1 42.41 22 THR B N 1
ATOM 1223 C CA . THR B 1 22 ? 16.312 -1.46 10.93 1 42.41 22 THR B CA 1
ATOM 1224 C C . THR B 1 22 ? 15.117 -2.383 10.734 1 42.41 22 THR B C 1
ATOM 1226 O O . 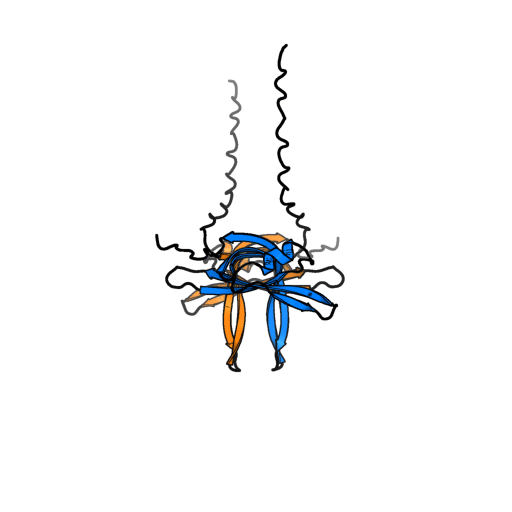THR B 1 22 ? 14.062 -2.17 11.328 1 42.41 22 THR B O 1
ATOM 1229 N N . SER B 1 23 ? 15.023 -3.057 9.516 1 44.16 23 SER B N 1
ATOM 1230 C CA . SER B 1 23 ? 14.258 -4.191 9.008 1 44.16 23 SER B CA 1
ATOM 1231 C C . SER B 1 23 ? 14.008 -5.227 10.102 1 44.16 23 SER B C 1
ATOM 1233 O O . SER B 1 23 ? 14.93 -5.922 10.523 1 44.16 23 SER B O 1
ATOM 1235 N N . PRO B 1 24 ? 13.422 -4.949 11.195 1 44.12 24 PRO B N 1
ATOM 1236 C CA . PRO B 1 24 ? 13.102 -6.246 11.797 1 44.12 24 PRO B CA 1
ATOM 1237 C C . PRO B 1 24 ? 12.633 -7.273 10.766 1 44.12 24 PRO B C 1
ATOM 1239 O O . PRO B 1 24 ? 12.148 -6.898 9.695 1 44.12 24 PRO B O 1
ATOM 1242 N N . SER B 1 25 ? 13.07 -8.43 10.664 1 48.56 25 SER B N 1
ATOM 1243 C CA . SER B 1 25 ? 12.656 -9.578 9.875 1 48.56 25 SER B CA 1
ATOM 1244 C C . SER B 1 25 ? 11.156 -9.555 9.594 1 48.56 25 SER B C 1
ATOM 1246 O O . SER B 1 25 ? 10.578 -10.562 9.18 1 48.56 25 SER B O 1
ATOM 1248 N N . HIS B 1 26 ? 10.234 -8.508 10.086 1 55.91 26 HIS B N 1
ATOM 1249 C CA . HIS B 1 26 ? 8.797 -8.656 10.297 1 55.91 26 HIS B CA 1
ATOM 1250 C C . HIS B 1 26 ? 8.039 -8.523 8.984 1 55.91 26 HIS B C 1
ATOM 1252 O O . HIS B 1 26 ? 8.438 -7.77 8.094 1 55.91 26 HIS B O 1
ATOM 1258 N N . ASN B 1 27 ? 7.34 -9.609 8.656 1 63.72 27 ASN B N 1
ATOM 1259 C CA . ASN B 1 27 ? 6.238 -9.773 7.711 1 63.72 27 ASN B CA 1
ATOM 1260 C C . ASN B 1 27 ? 5.344 -8.539 7.672 1 63.72 27 ASN B C 1
ATOM 1262 O O . ASN B 1 27 ? 4.16 -8.609 8.008 1 63.72 27 ASN B O 1
ATOM 1266 N N . VAL B 1 28 ? 6.129 -7.344 7.5 1 82.5 28 VAL B N 1
ATOM 1267 C CA . VAL B 1 28 ? 5.344 -6.117 7.527 1 82.5 28 VAL B CA 1
ATOM 1268 C C . VAL B 1 28 ? 5.207 -5.559 6.109 1 82.5 28 VAL B C 1
ATOM 1270 O O . VAL B 1 28 ? 6.125 -5.688 5.297 1 82.5 28 VAL B O 1
ATOM 1273 N N . ALA B 1 29 ? 3.996 -4.98 5.781 1 97.44 29 ALA B N 1
ATOM 1274 C CA . ALA B 1 29 ? 3.773 -4.293 4.512 1 97.44 29 ALA B CA 1
ATOM 1275 C C . ALA B 1 29 ? 3.934 -2.785 4.668 1 97.44 29 ALA B C 1
ATOM 1277 O O . ALA B 1 29 ? 3.506 -2.209 5.672 1 97.44 29 ALA B O 1
ATOM 1278 N N . ARG B 1 30 ? 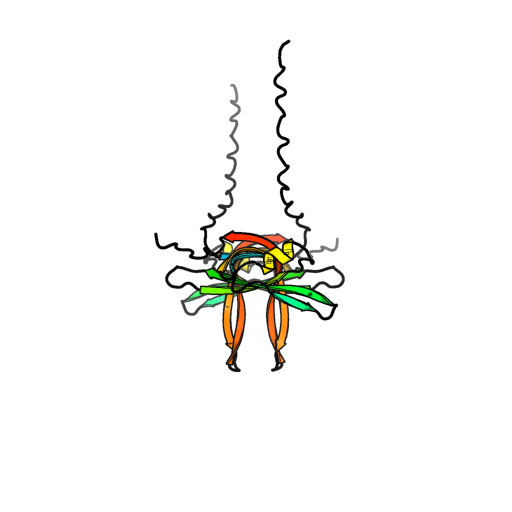4.637 -2.17 3.684 1 97.56 30 ARG B N 1
ATOM 1279 C CA . ARG B 1 30 ? 4.867 -0.73 3.645 1 97.56 30 ARG B CA 1
ATOM 1280 C C . ARG B 1 30 ? 4.344 -0.126 2.346 1 97.56 30 ARG B C 1
ATOM 1282 O O . ARG B 1 30 ? 4.418 -0.753 1.288 1 97.56 30 ARG B O 1
ATOM 1289 N N . ILE B 1 31 ? 3.918 1.136 2.529 1 98.44 31 ILE B N 1
ATOM 1290 C CA . ILE B 1 31 ? 3.436 1.838 1.345 1 98.44 31 ILE B CA 1
ATOM 1291 C C . ILE B 1 31 ? 4.066 3.227 1.276 1 98.44 31 ILE B C 1
ATOM 1293 O O . ILE B 1 31 ? 4.273 3.873 2.307 1 98.44 31 ILE B O 1
ATOM 1297 N N . THR B 1 32 ? 4.43 3.67 0.093 1 98.25 32 THR B N 1
ATOM 1298 C CA . THR B 1 32 ? 4.867 5.027 -0.213 1 98.25 32 THR B CA 1
ATOM 1299 C C . THR B 1 32 ? 3.912 5.695 -1.197 1 98.25 32 THR B C 1
ATOM 1301 O O . THR B 1 32 ? 3.539 5.102 -2.211 1 98.25 32 THR B O 1
ATOM 1304 N N . ILE B 1 33 ? 3.539 6.914 -0.863 1 98.19 33 ILE B N 1
ATOM 1305 C CA . ILE B 1 33 ? 2.557 7.648 -1.651 1 98.19 33 ILE B CA 1
ATOM 1306 C C . ILE B 1 33 ? 3.105 9.031 -2.004 1 98.19 33 ILE B C 1
ATOM 1308 O O . ILE B 1 33 ? 3.602 9.75 -1.132 1 98.19 33 ILE B O 1
ATOM 1312 N N . VAL B 1 34 ? 3.061 9.344 -3.236 1 97.81 34 VAL B N 1
ATOM 1313 C CA . VAL B 1 34 ? 3.273 10.719 -3.678 1 97.81 34 VAL B CA 1
ATOM 1314 C C . VAL B 1 34 ? 1.984 11.273 -4.277 1 97.81 34 VAL B C 1
ATOM 1316 O O . VAL B 1 34 ? 1.384 10.656 -5.16 1 97.81 34 VAL B O 1
ATOM 1319 N N . GLY B 1 35 ? 1.565 12.398 -3.703 1 97.81 35 GLY B N 1
ATOM 1320 C CA . GLY B 1 35 ? 0.33 12.992 -4.188 1 97.81 35 GLY B CA 1
ATOM 1321 C C . GLY B 1 35 ? -0.041 14.273 -3.455 1 97.81 35 GLY B C 1
ATOM 1322 O O . GLY B 1 35 ? 0.735 14.773 -2.639 1 97.81 35 GLY B O 1
ATOM 1323 N N . ASN B 1 36 ? -1.189 14.828 -3.785 1 97.69 36 ASN B N 1
ATOM 1324 C CA . ASN B 1 36 ? -1.644 16.094 -3.209 1 97.69 36 ASN B CA 1
ATOM 1325 C C . ASN B 1 36 ? -2.629 15.859 -2.066 1 97.69 36 ASN B C 1
ATOM 1327 O O . ASN B 1 36 ? -3.498 14.992 -2.154 1 97.69 36 ASN B O 1
ATOM 1331 N N . LEU B 1 37 ? -2.475 16.672 -1.097 1 98.31 37 LEU B N 1
ATOM 1332 C CA . LEU B 1 37 ? -3.451 16.625 -0.015 1 98.31 37 LEU B CA 1
ATOM 1333 C C . LEU B 1 37 ? -4.844 16.984 -0.525 1 98.31 37 LEU B C 1
ATOM 1335 O O . LEU B 1 37 ? -5.02 18 -1.212 1 98.31 37 LEU B O 1
ATOM 1339 N N . ALA B 1 38 ? -5.789 16.125 -0.159 1 98.19 38 ALA B N 1
ATOM 1340 C CA . ALA B 1 38 ? -7.18 16.375 -0.517 1 98.19 38 ALA B CA 1
ATOM 1341 C C . ALA B 1 38 ? -7.73 17.578 0.259 1 98.19 38 ALA B C 1
ATOM 1343 O O . ALA B 1 38 ? -8.617 18.281 -0.227 1 98.19 38 ALA B O 1
ATOM 1344 N N . ASP B 1 39 ? -7.332 17.688 1.427 1 98.25 39 ASP B N 1
ATOM 1345 C CA . ASP B 1 39 ? -7.672 18.766 2.359 1 98.25 39 ASP B CA 1
ATOM 1346 C C . ASP B 1 39 ? -6.633 18.875 3.471 1 98.25 39 ASP B C 1
ATOM 1348 O O . ASP B 1 39 ? -5.734 18.031 3.574 1 98.25 39 ASP B O 1
ATOM 1352 N N . THR B 1 40 ? -6.801 19.953 4.234 1 98.19 40 THR B N 1
ATOM 1353 C CA . THR B 1 40 ? -5.949 20.078 5.41 1 98.19 40 THR B CA 1
ATOM 1354 C C . THR B 1 40 ? -6.156 18.906 6.355 1 98.19 40 THR B C 1
ATOM 1356 O O . THR B 1 40 ? -7.289 18.5 6.613 1 98.19 40 THR B O 1
ATOM 1359 N N . PRO B 1 41 ? -5.086 18.328 6.895 1 98.5 41 PRO B N 1
ATOM 1360 C CA . PRO B 1 41 ? -5.238 17.25 7.867 1 98.5 41 PRO B CA 1
ATOM 1361 C C . PRO B 1 41 ? -6.062 17.656 9.086 1 98.5 41 PRO B C 1
ATOM 1363 O O . PRO B 1 41 ? -5.934 18.781 9.57 1 98.5 41 PRO B O 1
ATOM 1366 N N . GLU B 1 42 ? -6.812 16.734 9.547 1 97.88 42 GLU B N 1
ATOM 1367 C CA . GLU B 1 42 ? -7.742 17.047 10.625 1 97.88 42 GLU B CA 1
ATOM 1368 C C . GLU B 1 42 ? -7.527 16.141 11.828 1 97.88 42 GLU B C 1
ATOM 1370 O O . GLU B 1 42 ? -7.27 14.945 11.672 1 97.88 42 GLU B O 1
ATOM 1375 N N . LEU B 1 43 ? -7.789 16.75 13 1 96.75 43 LEU B N 1
ATOM 1376 C CA . LEU B 1 43 ? -7.711 15.984 14.242 1 96.75 43 LEU B CA 1
ATOM 1377 C C . LEU B 1 43 ? -9.031 15.273 14.531 1 96.75 43 LEU B C 1
ATOM 1379 O O . LEU B 1 43 ? -10.102 15.852 14.359 1 96.75 43 LEU B O 1
ATOM 1383 N N . HIS B 1 44 ? -8.898 14.047 14.906 1 96.88 44 HIS B N 1
ATOM 1384 C CA . HIS B 1 44 ? -10.055 13.258 15.305 1 96.88 44 HIS B CA 1
ATOM 1385 C C . HIS B 1 44 ? -9.875 12.672 16.703 1 96.88 44 HIS B C 1
ATOM 1387 O O . HIS B 1 44 ? -8.82 12.109 17.016 1 96.88 44 HIS B O 1
ATOM 1393 N N . PRO B 1 45 ? -10.93 12.773 17.469 1 93.44 45 PRO B N 1
ATOM 1394 C CA . PRO B 1 45 ? -10.859 12.133 18.781 1 93.44 45 PRO B CA 1
ATOM 1395 C C . PRO B 1 45 ? -11.016 10.617 18.719 1 93.44 45 PRO B C 1
ATOM 1397 O O . PRO B 1 45 ? -11.625 10.102 17.781 1 93.44 45 PRO B O 1
ATOM 1400 N N . THR B 1 46 ? -10.312 9.938 19.641 1 92.25 46 THR B N 1
ATOM 1401 C CA . THR B 1 46 ? -10.492 8.492 19.781 1 92.25 46 THR B CA 1
ATOM 1402 C C . THR B 1 46 ? -11.141 8.156 21.125 1 92.25 46 THR B C 1
ATOM 1404 O O . THR B 1 46 ? -11.258 9.023 22 1 92.25 46 THR B O 1
ATOM 1407 N N . SER B 1 47 ? -11.625 6.887 21.219 1 90.56 47 SER B N 1
ATOM 1408 C CA . SER B 1 47 ? -12.273 6.449 22.438 1 90.56 47 SER B CA 1
ATOM 1409 C C . SER B 1 47 ? -11.297 6.426 23.609 1 90.56 47 SER B C 1
ATOM 1411 O O . SER B 1 47 ? -11.703 6.508 24.766 1 90.56 47 SER B O 1
ATOM 1413 N N . THR B 1 48 ? -10.023 6.355 23.422 1 88.44 48 THR B N 1
ATOM 1414 C CA . THR B 1 48 ? -9.016 6.281 24.469 1 88.44 48 THR B CA 1
ATOM 1415 C C . THR B 1 48 ? -8.625 7.68 24.938 1 88.44 48 THR B C 1
ATOM 1417 O O . THR B 1 48 ? -7.789 7.832 25.828 1 88.44 48 THR B O 1
ATOM 1420 N N . GLY B 1 49 ? -9.203 8.734 24.359 1 86.75 49 GLY B N 1
ATOM 1421 C CA . GLY B 1 49 ? -8.875 10.094 24.75 1 86.75 49 GLY B CA 1
ATOM 1422 C C . GLY B 1 49 ? -7.746 10.695 23.938 1 86.75 49 GLY B C 1
ATOM 1423 O O . GLY B 1 49 ? -7.48 11.891 24.016 1 86.75 49 GLY B O 1
ATOM 1424 N N . ARG B 1 50 ? -7.07 9.773 23.219 1 90.06 50 ARG B N 1
ATOM 1425 C CA . ARG B 1 50 ? -6.016 10.289 22.359 1 90.06 50 ARG B CA 1
ATOM 1426 C C . ARG B 1 50 ? -6.586 10.805 21.047 1 90.06 50 ARG B C 1
ATOM 1428 O O . ARG B 1 50 ? -7.621 10.32 20.578 1 90.06 50 ARG B O 1
ATOM 1435 N N . GLU B 1 51 ? -5.91 11.859 20.562 1 94.56 51 GLU B N 1
ATOM 1436 C CA . GLU B 1 51 ? -6.316 12.375 19.266 1 94.56 51 GLU B CA 1
ATOM 1437 C C . GLU B 1 51 ? -5.43 11.828 18.141 1 94.56 51 GLU B C 1
ATOM 1439 O O . GLU B 1 51 ? -4.223 11.664 18.328 1 94.56 51 GLU B O 1
ATOM 1444 N N . ILE B 1 52 ? -6.062 11.562 17 1 96.75 52 ILE B N 1
ATOM 1445 C CA . ILE B 1 52 ? -5.32 11.125 15.82 1 96.75 52 ILE B CA 1
ATOM 1446 C C . ILE B 1 52 ? -5.523 12.117 14.68 1 96.75 52 ILE B C 1
ATOM 1448 O O . ILE B 1 52 ? -6.547 12.805 14.625 1 96.75 52 ILE B O 1
ATOM 1452 N N . LEU B 1 53 ? -4.484 12.242 13.883 1 97.94 53 LEU B N 1
ATOM 1453 C CA . LEU B 1 53 ? -4.555 13.078 12.688 1 97.94 53 LEU B CA 1
ATOM 1454 C C . LEU B 1 53 ? -4.883 12.242 11.453 1 97.94 53 LEU B C 1
ATOM 1456 O O . LEU B 1 53 ? -4.254 11.211 11.211 1 97.94 53 LEU B O 1
ATOM 1460 N N . LYS B 1 54 ? -5.934 12.656 10.688 1 98.62 54 LYS B N 1
ATOM 1461 C CA . LYS B 1 54 ? -6.309 11.953 9.461 1 98.62 54 LYS B CA 1
ATOM 1462 C C . LYS B 1 54 ? -6.254 12.891 8.25 1 98.62 54 LYS B C 1
ATOM 1464 O O . LYS B 1 54 ? -6.633 14.062 8.352 1 98.62 54 LYS B O 1
ATOM 1469 N N . TYR B 1 55 ? -5.809 12.359 7.148 1 98.75 55 TYR B N 1
ATOM 1470 C CA . TYR B 1 55 ? -5.805 13.102 5.895 1 98.75 55 TYR B CA 1
ATOM 1471 C C . TYR B 1 55 ? -5.832 12.156 4.699 1 98.75 55 TYR B C 1
ATOM 1473 O O . TYR B 1 55 ? -5.656 10.945 4.855 1 98.75 55 TYR B O 1
ATOM 1481 N N . ALA B 1 56 ? -6.145 12.695 3.607 1 98.81 56 ALA B N 1
ATOM 1482 C CA . ALA B 1 56 ? -6.184 11.922 2.369 1 98.81 56 ALA B CA 1
ATOM 1483 C C . ALA B 1 56 ? -5.215 12.492 1.336 1 98.81 56 ALA B C 1
ATOM 1485 O O . ALA B 1 56 ? -5.047 13.711 1.241 1 98.81 56 ALA B O 1
ATOM 1486 N N . VAL B 1 57 ? -4.621 11.609 0.614 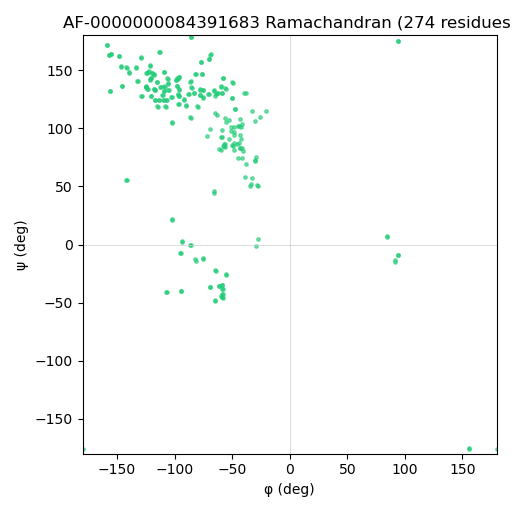1 98.56 57 VAL B N 1
ATOM 1487 C CA . VAL B 1 57 ? -3.688 11.977 -0.445 1 98.56 57 VAL B CA 1
ATOM 1488 C C . VAL B 1 57 ? -4.227 11.508 -1.795 1 98.56 57 VAL B C 1
ATOM 1490 O O . VAL B 1 57 ? -4.531 10.328 -1.973 1 98.56 57 VAL B O 1
ATOM 1493 N N . ALA B 1 58 ? -4.355 12.453 -2.711 1 97.75 58 ALA B N 1
ATOM 1494 C CA . ALA B 1 58 ? -4.719 12.141 -4.09 1 97.75 58 ALA B CA 1
ATOM 1495 C C . ALA B 1 58 ? -3.484 11.789 -4.918 1 97.75 58 ALA B C 1
ATOM 1497 O O . ALA B 1 58 ? -2.674 12.664 -5.23 1 97.75 58 ALA B O 1
ATOM 1498 N N . SER B 1 59 ? -3.348 10.523 -5.273 1 97.38 59 SER B N 1
ATOM 1499 C CA . SER B 1 59 ? -2.246 10.062 -6.109 1 97.38 59 SER B CA 1
ATOM 1500 C C . SER B 1 59 ? -2.742 9.609 -7.477 1 97.38 59 SER B C 1
ATOM 1502 O O . SER B 1 59 ? -3.711 8.852 -7.57 1 97.38 59 SER B O 1
ATOM 1504 N N . ASN B 1 60 ? -2.014 10.039 -8.477 1 94.06 60 ASN B N 1
ATOM 1505 C CA . ASN B 1 60 ? -2.465 9.742 -9.828 1 94.06 60 ASN B CA 1
ATOM 1506 C C . ASN B 1 60 ? -1.574 8.695 -10.5 1 94.06 60 ASN B C 1
ATOM 1508 O O . ASN B 1 60 ? -0.354 8.719 -10.328 1 94.06 60 ASN B O 1
ATOM 1512 N N . SER B 1 61 ? -2.312 7.773 -11.141 1 89.25 61 SER B N 1
ATOM 1513 C CA . SER B 1 61 ? -1.601 6.762 -11.914 1 89.25 61 SER B CA 1
ATOM 1514 C C . SER B 1 61 ? -2.162 6.656 -13.328 1 89.25 61 SER B C 1
ATOM 1516 O O . SER B 1 61 ? -3.262 7.141 -13.609 1 89.25 61 SER B O 1
ATOM 1518 N N . GLY B 1 62 ? -1.296 6.035 -14.25 1 82.94 62 GLY B N 1
ATOM 1519 C CA . GLY B 1 62 ? -1.72 5.859 -15.633 1 82.94 62 GLY B CA 1
ATOM 1520 C C . GLY B 1 62 ? -1.269 6.984 -16.547 1 82.94 62 GLY B C 1
ATOM 1521 O O . GLY B 1 62 ? -0.671 7.961 -16.094 1 82.94 62 GLY B O 1
ATOM 1522 N N . PRO B 1 63 ? -1.556 6.781 -17.797 1 81.19 63 PRO B N 1
ATOM 1523 C CA . PRO B 1 63 ? -1.168 7.82 -18.75 1 81.19 63 PRO B CA 1
ATOM 1524 C C . PRO B 1 63 ? -1.994 9.094 -18.609 1 81.19 63 PRO B C 1
ATOM 1526 O O . PRO B 1 63 ? -3.064 9.078 -17.984 1 81.19 63 PRO B O 1
ATOM 1529 N N . LYS B 1 64 ? -1.515 10.227 -19.094 1 79.69 64 LYS B N 1
ATOM 1530 C CA . LYS B 1 64 ? -2.109 11.547 -18.922 1 79.69 64 LYS B CA 1
ATOM 1531 C C . LYS B 1 64 ? -3.533 11.586 -19.469 1 79.69 64 LYS B C 1
ATOM 1533 O O . LYS B 1 64 ? -4.414 12.227 -18.891 1 79.69 64 LYS B O 1
ATOM 1538 N N . ASP B 1 65 ? -3.771 10.875 -20.5 1 86.06 65 ASP B N 1
ATOM 1539 C CA . ASP B 1 65 ? -5.074 10.922 -21.156 1 86.06 65 ASP B CA 1
ATOM 1540 C C . ASP B 1 65 ? -6.078 10.023 -20.438 1 86.06 65 ASP B C 1
ATOM 1542 O O . ASP B 1 65 ? -7.281 10.094 -20.703 1 86.06 65 ASP B O 1
ATOM 1546 N N . ASN B 1 66 ? -5.711 9.164 -19.547 1 86.38 66 ASN B N 1
ATOM 1547 C CA . ASN B 1 66 ? -6.551 8.266 -18.766 1 86.38 66 ASN B CA 1
ATOM 1548 C C . ASN B 1 66 ? -6.043 8.125 -17.344 1 86.38 66 ASN B C 1
ATOM 1550 O O . ASN B 1 66 ? -5.863 7.012 -16.844 1 86.38 66 ASN B O 1
ATOM 1554 N N . ARG B 1 67 ? -5.949 9.273 -16.797 1 87.5 67 ARG B N 1
ATOM 1555 C CA . ARG B 1 67 ? -5.41 9.289 -15.445 1 87.5 67 ARG B CA 1
ATOM 1556 C C . ARG B 1 67 ? -6.461 8.852 -14.43 1 87.5 67 ARG B C 1
ATOM 1558 O O . ARG B 1 67 ? -7.629 9.234 -14.539 1 87.5 67 ARG B O 1
ATOM 1565 N N . GLN B 1 68 ? -6 7.98 -13.578 1 91.56 68 GLN B N 1
ATOM 1566 C CA . GLN B 1 68 ? -6.855 7.547 -12.477 1 91.56 68 GLN B CA 1
ATOM 1567 C C . GLN B 1 68 ? -6.344 8.07 -11.141 1 91.56 68 GLN B C 1
ATOM 1569 O O . GLN B 1 68 ? -5.148 7.984 -10.852 1 91.56 68 GLN B O 1
ATOM 1574 N N . THR B 1 69 ? -7.277 8.695 -10.406 1 95.5 69 THR B N 1
ATOM 1575 C CA . THR B 1 69 ? -6.902 9.211 -9.094 1 95.5 69 THR B CA 1
ATOM 1576 C C . THR B 1 69 ? -7.184 8.172 -8.008 1 95.5 69 THR B C 1
ATOM 1578 O O . THR B 1 69 ? -8.297 7.648 -7.914 1 95.5 69 THR B O 1
ATOM 1581 N N . SER B 1 70 ? -6.145 7.887 -7.27 1 97.56 70 SER B N 1
ATOM 1582 C CA . SER B 1 70 ? -6.281 7.086 -6.059 1 97.56 70 SER B CA 1
ATOM 1583 C C . SER B 1 70 ? -6.363 7.965 -4.816 1 97.56 70 SER B C 1
ATOM 1585 O O . SER B 1 70 ? -5.504 8.828 -4.602 1 97.56 70 SER B O 1
ATOM 1587 N N . TRP B 1 71 ? -7.371 7.711 -4.016 1 97.81 71 TRP B N 1
ATOM 1588 C CA . TRP B 1 71 ? -7.523 8.414 -2.744 1 97.81 71 TRP B CA 1
ATOM 1589 C C . TRP B 1 71 ? -7.074 7.543 -1.58 1 97.81 71 TRP B C 1
ATOM 1591 O O . TRP B 1 71 ? -7.789 6.621 -1.172 1 97.81 71 TRP B O 1
ATOM 1601 N N . PHE B 1 72 ? -5.887 7.844 -1.047 1 98.69 72 PHE B N 1
ATOM 1602 C CA . PHE B 1 72 ? -5.355 7.102 0.091 1 98.69 72 PHE B CA 1
ATOM 1603 C C . PHE B 1 72 ? -5.66 7.828 1.397 1 98.69 72 PHE B C 1
ATOM 1605 O O . PHE B 1 72 ? -5.238 8.969 1.594 1 98.69 72 PHE B O 1
ATOM 1612 N N . ARG B 1 73 ? -6.359 7.145 2.256 1 98.69 73 ARG B N 1
ATOM 1613 C CA . ARG B 1 73 ? -6.594 7.676 3.594 1 98.69 73 ARG B CA 1
ATOM 1614 C C . ARG B 1 73 ? -5.469 7.273 4.543 1 98.69 73 ARG B C 1
ATOM 1616 O O . ARG B 1 73 ? -5.125 6.098 4.648 1 98.69 73 ARG B O 1
ATOM 1623 N N . VAL B 1 74 ? -4.957 8.281 5.227 1 98.81 74 VAL B N 1
ATOM 1624 C CA . VAL B 1 74 ? -3.783 8.055 6.062 1 98.81 74 VAL B CA 1
ATOM 1625 C C . VAL B 1 74 ? -4.074 8.5 7.492 1 98.81 74 VAL B C 1
ATOM 1627 O O . VAL B 1 74 ? -4.672 9.555 7.711 1 98.81 74 VAL B O 1
ATOM 1630 N N . THR B 1 75 ? -3.68 7.688 8.43 1 98.56 75 THR B N 1
ATOM 1631 C CA . THR B 1 75 ? -3.76 8.031 9.852 1 98.56 75 THR B CA 1
ATOM 1632 C C . THR B 1 75 ? -2.379 8.367 10.398 1 98.56 75 THR B C 1
ATOM 1634 O O . THR B 1 75 ? -1.42 7.617 10.195 1 98.56 75 THR B O 1
ATOM 1637 N N . SER B 1 76 ? -2.25 9.422 11.109 1 98.38 76 SER B N 1
ATOM 1638 C CA . SER B 1 76 ? -1.018 9.805 11.797 1 98.38 76 SER B CA 1
ATOM 1639 C C . SER B 1 76 ? -1.215 9.859 13.305 1 98.38 76 SER B C 1
ATOM 1641 O O . SER B 1 76 ? -2.16 10.484 13.789 1 98.38 76 SER B O 1
ATOM 1643 N N . PHE B 1 77 ? -0.3 9.281 14.008 1 96.56 77 PHE B N 1
ATOM 1644 C CA . PHE B 1 77 ? -0.332 9.297 15.461 1 96.56 77 PHE B CA 1
ATOM 1645 C C . PHE B 1 77 ? 0.65 10.32 16.016 1 96.56 77 PHE B C 1
ATOM 1647 O O . PHE B 1 77 ? 1.096 10.203 17.156 1 96.56 77 PHE B O 1
ATOM 1654 N N . GLU B 1 78 ? 0.972 11.219 15.211 1 94.31 78 GLU B N 1
ATOM 1655 C CA . GLU B 1 78 ? 1.854 12.289 15.656 1 94.31 78 GLU B CA 1
ATOM 1656 C C . GLU B 1 78 ? 1.357 12.906 16.953 1 94.31 78 GLU B C 1
ATOM 1658 O O . GLU B 1 78 ? 0.202 13.328 17.047 1 94.31 78 GLU B O 1
ATOM 1663 N N . PRO B 1 79 ? 2.271 12.938 17.969 1 93 79 PRO B N 1
ATOM 1664 C CA . PRO B 1 79 ? 1.838 13.547 19.219 1 93 79 PRO B CA 1
ATOM 1665 C C . PRO B 1 79 ? 1.627 15.055 19.109 1 93 79 PRO B C 1
ATOM 1667 O O . PRO B 1 79 ? 2.088 15.672 18.156 1 93 79 PRO B O 1
ATOM 1670 N N . GLU B 1 80 ? 0.906 15.523 20.156 1 93 80 GLU B N 1
ATOM 1671 C CA . GLU B 1 80 ? 0.748 16.969 20.234 1 93 80 GLU B CA 1
ATOM 1672 C C . GLU B 1 80 ? 2.102 17.672 20.25 1 93 80 GLU B C 1
ATOM 1674 O O . GLU B 1 80 ? 3.033 17.219 20.922 1 93 80 GLU B O 1
ATOM 1679 N N . GLY B 1 81 ? 2.217 18.719 19.453 1 95.38 81 GLY B N 1
ATOM 1680 C CA . GLY B 1 81 ? 3.461 19.469 19.344 1 95.38 81 GLY B CA 1
ATOM 1681 C C . GLY B 1 81 ? 3.592 20.219 18.031 1 95.38 81 GLY B C 1
ATOM 1682 O O . GLY B 1 81 ? 2.641 20.281 17.25 1 95.38 81 GLY B O 1
ATOM 1683 N N . PRO B 1 82 ? 4.711 20.828 17.828 1 96.31 82 PRO B N 1
ATOM 1684 C CA . PRO B 1 82 ? 4.918 21.688 16.656 1 96.31 82 PRO B CA 1
ATOM 1685 C C . PRO B 1 82 ? 4.73 20.938 15.344 1 96.31 82 PRO B C 1
ATOM 1687 O O . PRO B 1 82 ? 4.215 21.5 14.375 1 96.31 82 PRO B O 1
ATOM 1690 N N . ARG B 1 83 ? 5.176 19.719 15.336 1 96.06 83 ARG B N 1
ATOM 1691 C CA . ARG B 1 83 ? 5.059 18.953 14.094 1 96.06 83 ARG B CA 1
ATOM 1692 C C . ARG B 1 83 ? 3.596 18.719 13.734 1 96.06 83 ARG B C 1
ATOM 1694 O O . ARG B 1 83 ? 3.209 18.859 12.57 1 96.06 83 ARG B O 1
ATOM 1701 N N . ARG B 1 84 ? 2.854 18.297 14.672 1 96.19 84 ARG B N 1
ATOM 1702 C CA . ARG B 1 84 ? 1.426 18.125 14.43 1 96.19 84 ARG B CA 1
ATOM 1703 C C . ARG B 1 84 ? 0.77 19.422 14 1 96.19 84 ARG B C 1
ATOM 1705 O O . ARG B 1 84 ? -0.066 19.438 13.094 1 96.19 84 ARG B O 1
ATOM 1712 N N . ASP B 1 85 ? 1.151 20.531 14.68 1 96.81 85 ASP B N 1
ATOM 1713 C CA . ASP B 1 85 ? 0.635 21.844 14.32 1 96.81 85 ASP B CA 1
ATOM 1714 C C . ASP B 1 85 ? 0.982 22.203 12.875 1 96.81 85 ASP B C 1
ATOM 1716 O O . ASP B 1 85 ? 0.15 22.734 12.141 1 96.81 85 ASP B O 1
ATOM 1720 N N . PHE B 1 86 ? 2.168 21.922 12.586 1 97.44 86 PHE B N 1
ATOM 1721 C CA . PHE B 1 86 ? 2.627 22.188 11.227 1 97.44 86 PHE B CA 1
ATOM 1722 C C . PHE B 1 86 ? 1.791 21.422 10.211 1 97.44 86 PHE B C 1
ATOM 1724 O O . PHE B 1 86 ? 1.337 21.984 9.211 1 97.44 86 PHE B O 1
ATOM 1731 N N . LEU B 1 87 ? 1.497 20.109 10.438 1 97.62 87 LEU B N 1
ATOM 1732 C CA . LEU B 1 87 ? 0.694 19.297 9.531 1 97.62 87 LEU B CA 1
ATOM 1733 C C . LEU B 1 87 ? -0.714 19.859 9.398 1 97.62 87 LEU B C 1
ATOM 1735 O O . LEU B 1 87 ? -1.276 19.875 8.297 1 97.62 87 LEU B O 1
ATOM 1739 N N . GLN B 1 88 ? -1.228 20.375 10.422 1 97.62 88 GLN B N 1
ATOM 1740 C CA . GLN B 1 88 ? -2.58 20.922 10.422 1 97.62 88 GLN B CA 1
ATOM 1741 C C . GLN B 1 88 ? -2.631 22.266 9.703 1 97.62 88 GLN B C 1
ATOM 1743 O O . GLN B 1 88 ? -3.713 22.797 9.438 1 97.62 88 GLN B O 1
ATOM 1748 N N . SER B 1 89 ? -1.467 22.797 9.438 1 96.88 89 SER B N 1
ATOM 1749 C CA . SER B 1 89 ? -1.425 24.094 8.766 1 96.88 89 SER B CA 1
ATOM 1750 C C . SER B 1 89 ? -1.274 23.938 7.258 1 96.88 89 SER B C 1
ATOM 1752 O O . SER B 1 89 ? -1.346 24.906 6.512 1 96.88 89 SER B O 1
ATOM 1754 N N . LEU B 1 90 ? -1.063 22.719 6.805 1 97.44 90 LEU B N 1
ATOM 1755 C CA . LEU B 1 90 ? -0.845 22.5 5.379 1 97.44 90 LEU B CA 1
ATOM 1756 C C . LEU B 1 90 ? -2.133 22.719 4.59 1 97.44 90 LEU B C 1
ATOM 1758 O O . LEU B 1 90 ? -3.168 22.125 4.914 1 97.44 90 LEU B O 1
ATOM 1762 N N . PRO B 1 91 ? -2.043 23.516 3.559 1 97 91 PRO B N 1
ATOM 1763 C CA . PRO B 1 91 ? -3.25 23.734 2.758 1 97 91 PRO B CA 1
ATOM 1764 C C . PRO B 1 91 ? -3.562 22.562 1.829 1 97 91 PRO B C 1
ATOM 1766 O O . PRO B 1 91 ? -2.662 21.812 1.458 1 97 91 PRO B O 1
ATOM 1769 N N . LYS B 1 92 ? -4.824 22.516 1.475 1 97.81 92 LYS B N 1
ATOM 1770 C CA . LYS B 1 92 ? -5.238 21.625 0.396 1 97.81 92 LYS B CA 1
ATOM 1771 C C . LYS B 1 92 ? -4.367 21.812 -0.842 1 97.81 92 LYS B C 1
ATOM 1773 O O . LYS B 1 92 ? -4.023 22.938 -1.196 1 97.81 92 LYS B O 1
ATOM 1778 N N . GLY B 1 93 ? -4.043 20.672 -1.465 1 97.12 93 GLY B N 1
ATOM 1779 C CA . GLY B 1 93 ? -3.305 20.766 -2.713 1 97.12 93 GLY B CA 1
ATOM 1780 C C . GLY B 1 93 ? -1.802 20.672 -2.523 1 97.12 93 GLY B C 1
ATOM 1781 O O . GLY B 1 93 ? -1.053 20.578 -3.496 1 97.12 93 GLY B O 1
ATOM 1782 N N . SER B 1 94 ? -1.311 20.703 -1.248 1 97.44 94 SER B N 1
ATOM 1783 C CA . SER B 1 94 ? 0.115 20.5 -1.009 1 97.44 94 SER B CA 1
ATOM 1784 C C . SER B 1 94 ? 0.582 19.156 -1.536 1 97.44 94 SER B C 1
ATOM 1786 O O . SER B 1 94 ? -0.078 18.141 -1.319 1 97.44 94 SER B O 1
ATOM 1788 N N . LEU B 1 95 ? 1.69 19.156 -2.318 1 97.06 95 LEU B N 1
ATOM 1789 C CA . LEU B 1 95 ? 2.299 17.906 -2.766 1 97.06 95 LEU B CA 1
ATOM 1790 C C . LEU B 1 95 ? 3.113 17.266 -1.647 1 97.06 95 LEU B C 1
ATOM 1792 O O . LEU B 1 95 ? 3.988 17.906 -1.063 1 97.06 95 LEU B O 1
ATOM 1796 N N . VAL B 1 96 ? 2.844 15.969 -1.396 1 98 96 VAL B N 1
ATOM 1797 C CA . VAL B 1 96 ? 3.512 15.328 -0.268 1 98 96 VAL B CA 1
ATOM 1798 C C . VAL B 1 96 ? 4.066 13.969 -0.696 1 98 96 VAL B C 1
ATOM 1800 O O . VAL B 1 96 ? 3.607 13.391 -1.683 1 98 96 VAL B O 1
ATOM 1803 N N . PHE B 1 97 ? 5.078 13.562 -0.044 1 98.06 97 PHE B N 1
ATOM 1804 C CA . PHE B 1 97 ? 5.59 12.203 0.005 1 98.06 97 PHE B CA 1
ATOM 1805 C C . PHE B 1 97 ? 5.312 11.562 1.361 1 98.06 97 PHE B C 1
ATOM 1807 O O . PHE B 1 97 ? 5.777 12.055 2.391 1 98.06 97 PHE B O 1
ATOM 1814 N N . VAL B 1 98 ? 4.535 10.453 1.367 1 98.44 98 VAL B N 1
ATOM 1815 C CA . VAL B 1 98 ? 4.156 9.797 2.615 1 98.44 98 VAL B CA 1
ATOM 1816 C C . VAL B 1 98 ? 4.66 8.352 2.615 1 98.44 98 VAL B C 1
ATOM 1818 O O . VAL B 1 98 ? 4.477 7.629 1.637 1 98.44 98 VAL B O 1
ATOM 1821 N N . GLU B 1 99 ? 5.328 7.996 3.617 1 97.94 99 GLU B N 1
ATOM 1822 C CA . GLU B 1 99 ? 5.629 6.602 3.934 1 97.94 99 GLU B CA 1
ATOM 1823 C C . GLU B 1 99 ? 4.781 6.109 5.105 1 97.94 99 GLU B C 1
ATOM 1825 O O . GLU B 1 99 ? 4.637 6.809 6.109 1 97.94 99 GLU B O 1
ATOM 1830 N N . GLY B 1 100 ? 4.285 4.844 4.961 1 97.94 100 GLY B N 1
ATOM 1831 C CA . GLY B 1 100 ? 3.451 4.34 6.039 1 97.94 100 GLY B CA 1
ATOM 1832 C C . GLY B 1 100 ? 3.402 2.822 6.098 1 97.94 100 GLY B C 1
ATOM 1833 O O . GLY B 1 100 ? 3.809 2.148 5.148 1 97.94 100 GLY B O 1
ATOM 1834 N N . ASP B 1 101 ? 2.961 2.348 7.258 1 97.19 101 ASP B N 1
ATOM 1835 C CA . ASP B 1 101 ? 2.604 0.938 7.391 1 97.19 101 ASP B CA 1
ATOM 1836 C C . ASP B 1 101 ? 1.267 0.645 6.715 1 97.19 101 ASP B C 1
ATOM 1838 O O . ASP B 1 101 ? 0.306 1.4 6.875 1 97.19 101 ASP B O 1
ATOM 1842 N N . ALA B 1 102 ? 1.265 -0.437 5.934 1 97.88 102 ALA B N 1
ATOM 1843 C CA . ALA B 1 102 ? 0.036 -0.856 5.266 1 97.88 102 ALA B CA 1
ATOM 1844 C C . ALA B 1 102 ? -0.513 -2.141 5.883 1 97.88 102 ALA B C 1
ATOM 1846 O O . ALA B 1 102 ? 0.234 -3.096 6.109 1 97.88 102 ALA B O 1
ATOM 1847 N N . SER B 1 103 ? -1.796 -2.162 6.18 1 97.44 103 SER B N 1
ATOM 1848 C CA . SER B 1 103 ? -2.477 -3.367 6.645 1 97.44 103 SER B CA 1
ATOM 1849 C C . SER B 1 103 ? -3.885 -3.461 6.062 1 97.44 103 SER B C 1
ATOM 1851 O O . SER B 1 103 ? -4.469 -2.451 5.664 1 97.44 103 SER B O 1
ATOM 1853 N N . MET B 1 104 ? -4.332 -4.695 5.941 1 97.5 104 MET B N 1
ATOM 1854 C CA . MET B 1 104 ? -5.707 -4.941 5.516 1 97.5 104 MET B CA 1
ATOM 1855 C C . MET B 1 104 ? -6.586 -5.328 6.703 1 97.5 104 MET B C 1
ATOM 1857 O O . MET B 1 104 ? -6.242 -6.23 7.465 1 97.5 104 MET B O 1
ATOM 1861 N N . SER B 1 105 ? -7.656 -4.652 6.855 1 95.69 105 SER B N 1
ATOM 1862 C CA . SER B 1 105 ? -8.641 -5.023 7.867 1 95.69 105 SER B CA 1
ATOM 1863 C C . SER B 1 105 ? -9.906 -5.578 7.23 1 95.69 105 SER B C 1
ATOM 1865 O O . SER B 1 105 ? -10.219 -5.258 6.082 1 95.69 105 SER B O 1
ATOM 1867 N N . THR B 1 106 ? -10.516 -6.504 7.973 1 94.62 106 THR B N 1
ATOM 1868 C CA . THR B 1 106 ? -11.781 -7.074 7.512 1 94.62 106 THR B CA 1
ATOM 1869 C C . THR B 1 106 ? -12.914 -6.703 8.461 1 94.62 106 THR B C 1
ATOM 1871 O O . THR B 1 106 ? -12.711 -6.598 9.672 1 94.62 106 THR B O 1
ATOM 1874 N N . TYR B 1 107 ? -14.07 -6.395 7.816 1 92.12 107 TYR B N 1
ATOM 1875 C CA . TYR B 1 107 ? -15.242 -6.059 8.617 1 92.12 107 TYR B CA 1
ATOM 1876 C C . TYR B 1 107 ? -16.516 -6.484 7.914 1 92.12 107 TYR B C 1
ATOM 1878 O O . TYR B 1 107 ? -16.5 -6.809 6.723 1 92.12 107 TYR B O 1
ATOM 1886 N N . GLN B 1 108 ? -17.594 -6.551 8.742 1 92.38 108 GLN B N 1
ATOM 1887 C CA . GLN B 1 108 ? -18.891 -6.855 8.18 1 92.38 108 GLN B CA 1
ATOM 1888 C C . GLN B 1 108 ? -19.688 -5.578 7.898 1 92.38 108 GLN B C 1
ATOM 1890 O O . GLN B 1 108 ? -19.797 -4.711 8.766 1 92.38 108 GLN B O 1
ATOM 1895 N N . ASP B 1 109 ? -20.266 -5.562 6.668 1 85.62 109 ASP B N 1
ATOM 1896 C CA . ASP B 1 109 ? -21.078 -4.383 6.367 1 85.62 109 ASP B CA 1
ATOM 1897 C C . ASP B 1 109 ? -22.5 -4.543 6.879 1 85.62 109 ASP B C 1
ATOM 1899 O O . ASP B 1 109 ? -22.812 -5.5 7.594 1 85.62 109 ASP B O 1
ATOM 1903 N N . ALA B 1 110 ? -23.312 -3.514 6.688 1 84.56 110 ALA B N 1
ATOM 1904 C CA . ALA B 1 110 ? -24.672 -3.482 7.219 1 84.56 110 ALA B CA 1
ATOM 1905 C C . ALA B 1 110 ? -25.469 -4.695 6.758 1 84.56 110 ALA B C 1
ATOM 1907 O O . ALA B 1 110 ? -26.391 -5.133 7.438 1 84.56 110 ALA B O 1
ATOM 1908 N N . GLU B 1 111 ? -25.141 -5.293 5.648 1 85.75 111 GLU B N 1
ATOM 1909 C CA . GLU B 1 111 ? -25.844 -6.445 5.09 1 85.75 111 GLU B CA 1
ATOM 1910 C C . GLU B 1 111 ? -25.188 -7.754 5.539 1 85.75 111 GLU B C 1
ATOM 1912 O O . GLU B 1 111 ? -25.562 -8.828 5.066 1 85.75 111 GLU B O 1
ATOM 1917 N N . GLY B 1 112 ? -24.203 -7.621 6.352 1 88.19 112 GLY B N 1
ATOM 1918 C CA . GLY B 1 112 ? -23.547 -8.812 6.875 1 88.19 112 GLY B CA 1
ATOM 1919 C C . GLY B 1 112 ? -22.484 -9.367 5.949 1 88.19 112 GLY B C 1
ATOM 1920 O O . GLY B 1 112 ? -22.016 -10.492 6.145 1 88.19 112 GLY B O 1
ATOM 1921 N N . LYS B 1 113 ? -22.203 -8.664 4.914 1 88.81 113 LYS B N 1
ATOM 1922 C CA . LYS B 1 113 ? -21.172 -9.133 3.982 1 88.81 113 LYS B CA 1
ATOM 1923 C C . LYS B 1 113 ? -19.781 -8.703 4.438 1 88.81 113 LYS B C 1
ATOM 1925 O O . LYS B 1 113 ? -19.594 -7.582 4.918 1 88.81 113 LYS B O 1
ATOM 1930 N N . THR B 1 114 ? -18.844 -9.602 4.266 1 92.31 114 THR B N 1
ATOM 1931 C CA . THR B 1 114 ? -17.469 -9.336 4.656 1 92.31 114 THR B CA 1
ATOM 1932 C C . THR B 1 114 ? -16.781 -8.398 3.664 1 92.31 114 THR B C 1
ATOM 1934 O O . THR B 1 114 ? -16.844 -8.617 2.453 1 92.31 114 THR B O 1
ATOM 1937 N N . ARG B 1 115 ? -16.234 -7.312 4.246 1 91.62 115 ARG B N 1
ATOM 1938 C CA . ARG B 1 115 ? -15.508 -6.34 3.443 1 91.62 115 ARG B CA 1
ATOM 1939 C C . ARG B 1 115 ? -14.07 -6.195 3.941 1 91.62 115 ARG B C 1
ATOM 1941 O O . ARG B 1 115 ? -13.773 -6.512 5.094 1 91.62 115 ARG B O 1
ATOM 1948 N N . SER B 1 116 ? -13.211 -5.781 2.982 1 95 116 SER B N 1
ATOM 1949 C CA . SER B 1 116 ? -11.828 -5.488 3.336 1 95 116 SER B CA 1
ATOM 1950 C C . SER B 1 116 ? -11.484 -4.027 3.064 1 95 116 SER B C 1
ATOM 1952 O O . SER B 1 116 ? -12.07 -3.4 2.178 1 95 116 SER B O 1
ATOM 1954 N N . SER B 1 117 ? -10.625 -3.484 3.9 1 96.5 117 SER B N 1
ATOM 1955 C CA . SER B 1 117 ? -10.203 -2.098 3.729 1 96.5 117 SER B CA 1
ATOM 1956 C C . SER B 1 117 ? -8.711 -1.932 4.008 1 96.5 117 SER B C 1
ATOM 1958 O O . SER B 1 117 ? -8.164 -2.586 4.902 1 96.5 117 SER B O 1
ATOM 1960 N N . LEU B 1 118 ? -8.109 -1 3.297 1 98.06 118 LEU B N 1
ATOM 1961 C CA . LEU B 1 118 ? -6.707 -0.646 3.518 1 98.06 118 LEU B CA 1
ATOM 1962 C C . LEU B 1 118 ? -6.574 0.341 4.672 1 98.06 118 LEU B C 1
ATOM 1964 O O . LEU B 1 118 ? -7.301 1.337 4.73 1 98.06 118 LEU B O 1
ATOM 1968 N N . ASN B 1 119 ? -5.684 0.014 5.562 1 97.81 119 ASN B N 1
ATOM 1969 C CA . ASN B 1 119 ? -5.254 0.958 6.59 1 97.81 119 ASN B CA 1
ATOM 1970 C C . ASN B 1 119 ? -3.82 1.429 6.352 1 97.81 119 ASN B C 1
ATOM 1972 O O . ASN B 1 119 ? -2.91 0.611 6.207 1 97.81 119 ASN B O 1
ATOM 1976 N N . VAL B 1 120 ? -3.641 2.711 6.27 1 98.38 120 VAL B N 1
ATOM 1977 C CA . VAL B 1 120 ? -2.305 3.285 6.152 1 98.38 120 VAL B CA 1
ATOM 1978 C C . VAL B 1 120 ? -1.99 4.121 7.391 1 98.38 120 VAL B C 1
ATOM 1980 O O . VAL B 1 120 ? -2.664 5.117 7.66 1 98.38 120 VAL B O 1
ATOM 1983 N N . VAL B 1 121 ? -0.953 3.734 8.109 1 97.75 121 VAL B N 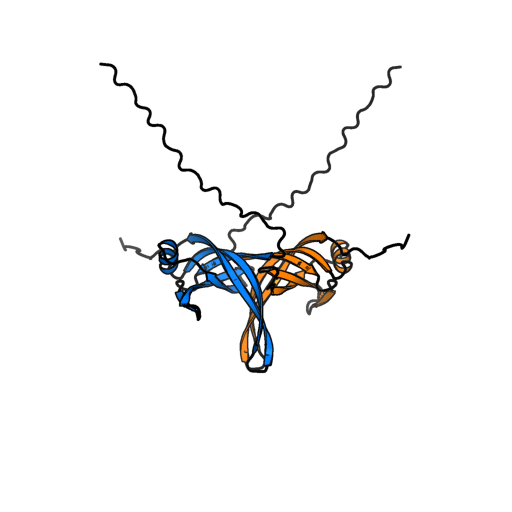1
ATOM 1984 C CA . VAL B 1 121 ? -0.488 4.488 9.273 1 97.75 121 VAL B CA 1
ATOM 1985 C C . VAL B 1 121 ? 0.821 5.199 8.938 1 97.75 121 VAL B C 1
ATOM 1987 O O . VAL B 1 121 ? 1.815 4.555 8.594 1 97.75 121 VAL B O 1
ATOM 1990 N N . GLN B 1 122 ? 0.844 6.48 9.117 1 98.06 122 GLN B N 1
ATOM 1991 C CA . GLN B 1 122 ? 1.981 7.312 8.742 1 98.06 122 GLN B CA 1
ATOM 1992 C C . GLN B 1 122 ? 3.209 6.98 9.586 1 98.06 122 GLN B C 1
ATOM 1994 O O . GLN B 1 122 ? 3.131 6.938 10.812 1 98.06 122 GLN B O 1
ATOM 1999 N N . ARG B 1 123 ? 4.34 6.824 8.867 1 97.06 123 ARG B N 1
ATOM 2000 C CA . ARG B 1 123 ? 5.645 6.75 9.516 1 97.06 123 ARG B CA 1
ATOM 2001 C C . ARG B 1 123 ? 6.445 8.023 9.289 1 97.06 123 ARG B C 1
ATOM 2003 O O . ARG B 1 123 ? 7.176 8.477 10.18 1 97.06 123 ARG B O 1
ATOM 2010 N N . ASN B 1 124 ? 6.336 8.477 8.07 1 97.69 124 ASN B N 1
ATOM 2011 C CA . ASN B 1 124 ? 7.039 9.695 7.684 1 97.69 124 ASN B CA 1
ATOM 2012 C C . ASN B 1 124 ? 6.25 10.492 6.648 1 97.69 124 ASN B C 1
ATOM 2014 O O . ASN B 1 124 ? 5.469 9.922 5.883 1 97.69 124 ASN B O 1
ATOM 2018 N N . ILE B 1 125 ? 6.531 11.812 6.684 1 97.69 125 ILE B N 1
ATOM 2019 C CA . ILE B 1 125 ? 5.926 12.68 5.676 1 97.69 125 ILE B CA 1
ATOM 2020 C C . ILE B 1 125 ? 6.898 13.797 5.309 1 97.69 125 ILE B C 1
ATOM 2022 O O . ILE B 1 125 ? 7.559 14.367 6.184 1 97.69 125 ILE B O 1
ATOM 2026 N N . GLU B 1 126 ? 6.977 14.031 4.059 1 97.69 126 GLU B N 1
ATOM 2027 C CA . GLU B 1 126 ? 7.727 15.148 3.504 1 97.69 126 GLU B CA 1
ATOM 2028 C C . GLU B 1 126 ? 6.84 16.031 2.631 1 97.69 126 GLU B C 1
ATOM 2030 O O . GLU B 1 126 ? 6.078 15.531 1.801 1 97.69 126 GLU B O 1
ATOM 2035 N N . ILE B 1 127 ? 7.016 17.297 2.912 1 97.38 127 ILE B N 1
ATOM 2036 C CA . ILE B 1 127 ? 6.281 18.234 2.078 1 97.38 127 ILE B CA 1
ATOM 2037 C C . ILE B 1 127 ? 7.129 18.625 0.87 1 97.38 127 ILE B C 1
ATOM 2039 O O . ILE B 1 127 ? 8.203 19.219 1.021 1 97.38 127 ILE B O 1
ATOM 2043 N N . LEU B 1 128 ? 6.633 18.344 -0.3 1 96.12 128 LEU B N 1
ATOM 2044 C CA . LEU B 1 128 ? 7.426 18.547 -1.508 1 96.12 128 LEU B CA 1
ATOM 2045 C C . LEU B 1 128 ? 7.133 19.906 -2.119 1 96.12 128 LEU B C 1
ATOM 2047 O O . LEU B 1 128 ? 8.047 20.578 -2.615 1 96.12 128 LEU B O 1
ATOM 2051 N N . ARG B 1 129 ? 5.836 20.297 -2.105 1 94.81 129 ARG B N 1
ATOM 2052 C CA . ARG B 1 129 ? 5.43 21.562 -2.697 1 94.81 129 ARG B CA 1
ATOM 2053 C C . ARG B 1 129 ? 4.129 22.062 -2.082 1 94.81 129 ARG B C 1
ATOM 2055 O O . ARG B 1 129 ? 3.164 21.297 -1.956 1 94.81 129 ARG B O 1
ATOM 2062 N N . ARG B 1 130 ? 4.172 23.344 -1.713 1 93 130 ARG B N 1
ATOM 2063 C CA . ARG B 1 130 ? 2.939 23.984 -1.265 1 93 130 ARG B CA 1
ATOM 2064 C C . ARG B 1 130 ? 2.271 24.75 -2.406 1 93 130 ARG B C 1
ATOM 2066 O O . ARG B 1 130 ? 2.951 25.281 -3.283 1 93 130 ARG B O 1
ATOM 2073 N N . PRO B 1 131 ? 0.982 24.688 -2.355 1 90.06 131 PRO B N 1
ATOM 2074 C CA . PRO B 1 131 ? 0.318 25.453 -3.406 1 90.06 131 PRO B CA 1
ATOM 2075 C C . PRO B 1 131 ? 0.592 26.953 -3.295 1 90.06 131 PRO B C 1
ATOM 2077 O O . PRO B 1 131 ? 0.785 27.469 -2.189 1 90.06 131 PRO B O 1
ATOM 2080 N N . GLN B 1 132 ? 1.026 27.609 -4.395 1 76.88 132 GLN B N 1
ATOM 2081 C CA . GLN B 1 132 ? 1.337 29.031 -4.402 1 76.88 132 GLN B CA 1
ATOM 2082 C C . GLN B 1 132 ? 0.087 29.875 -4.145 1 76.88 132 GLN B C 1
ATOM 2084 O O . GLN B 1 132 ? -1.003 29.531 -4.605 1 76.88 132 GLN B O 1
ATOM 2089 N N . THR B 1 133 ? 0.046 30.531 -3.035 1 67.75 133 THR B N 1
ATOM 2090 C CA . THR B 1 133 ? -0.998 31.531 -2.859 1 67.75 133 THR B CA 1
ATOM 2091 C C . THR B 1 133 ? -0.925 32.594 -3.961 1 67.75 133 THR B C 1
ATOM 2093 O O . THR B 1 133 ? 0.13 33.188 -4.188 1 67.75 133 THR B O 1
ATOM 2096 N N . GLY B 1 134 ? -1.539 32.344 -5.117 1 53.47 134 GLY B N 1
ATOM 2097 C CA . GLY B 1 134 ? -1.601 33.375 -6.141 1 53.47 134 GLY B CA 1
ATOM 2098 C C . GLY B 1 134 ? -1.562 34.781 -5.578 1 53.47 134 GLY B C 1
ATOM 2099 O O . GLY B 1 134 ? -2.6 35.344 -5.223 1 53.47 134 GLY B O 1
ATOM 2100 N N . THR B 1 135 ? -0.707 35.25 -4.723 1 47.16 135 THR B N 1
ATOM 2101 C CA . THR B 1 135 ? -0.657 36.688 -4.77 1 47.16 135 THR B CA 1
ATOM 2102 C C . THR B 1 135 ? -0.114 37.188 -6.113 1 47.16 135 THR B C 1
ATOM 2104 O O . THR B 1 135 ? 1.083 37.062 -6.383 1 47.16 135 THR B O 1
ATOM 2107 N N . ASN B 1 136 ? -0.514 36.719 -7.262 1 44.28 136 ASN B N 1
ATOM 2108 C CA . ASN B 1 136 ? -0.265 37.625 -8.391 1 44.28 136 ASN B CA 1
ATOM 2109 C C . ASN B 1 136 ? -0.571 39.062 -8.031 1 44.28 136 ASN B C 1
ATOM 2111 O O . ASN B 1 136 ? -1.727 39.438 -7.793 1 44.28 136 ASN B O 1
ATOM 2115 N N . ALA B 1 137 ? 0.283 39.906 -7.379 1 40.88 137 ALA B N 1
ATOM 2116 C CA . ALA B 1 137 ? 0.327 41.375 -7.496 1 40.88 137 ALA B CA 1
ATOM 2117 C C . ALA B 1 137 ? 0.316 41.812 -8.961 1 40.88 137 ALA B C 1
ATOM 2119 O O . ALA B 1 137 ? 1.14 41.344 -9.758 1 40.88 137 ALA B O 1
ATOM 2120 N N . SER B 1 138 ? -0.839 42 -9.648 1 39.19 138 SER B N 1
ATOM 2121 C CA . SER B 1 138 ? -0.91 42.906 -10.781 1 39.19 138 SER B CA 1
ATOM 2122 C C . SER B 1 138 ? 0.086 44.062 -10.625 1 39.19 138 SER B C 1
ATOM 2124 O O . SER B 1 138 ? -0.058 44.906 -9.727 1 39.19 138 SER B O 1
ATOM 2126 N N . GLU B 1 139 ? 1.421 43.906 -10.75 1 30.34 139 GLU B N 1
ATOM 2127 C CA . GLU B 1 139 ? 2.039 45.094 -11.352 1 30.34 139 GLU B CA 1
ATOM 2128 C C . GLU B 1 139 ? 1.597 45.281 -12.797 1 30.34 139 GLU B C 1
ATOM 2130 O O . GLU B 1 139 ? 1.311 44.281 -13.492 1 30.34 139 GLU B O 1
#

InterPro domains:
  IPR000424 Primosome PriB/single-strand DNA-binding [PF00436] (29-128)
  IPR000424 Primosome PriB/single-strand DNA-binding [PS50935] (26-129)
  IPR000424 Primosome PriB/single-strand DNA-binding [cd04496] (31-128)
  IPR011344 Single-stranded DNA-binding protein [PTHR10302] (26-128)
  IPR011344 Single-stranded DNA-binding protein [TIGR00621] (27-131)
  IPR012340 Nucleic acid-binding, OB-fold [G3DSA:2.40.50.140] (17-133)
  IPR012340 Nucleic acid-binding, OB-fold [SSF50249] (28-135)

Radius of gyration: 25.25 Å; Cα contacts (8 Å, |Δi|>4): 537; chains: 2; bounding box: 86×88×49 Å

Sequence (278 aa):
MSAAALFRRAAAAPRIARAFSTSPSHNVARITIVGNLADTPELHPTSTGREILKYAVASNSGPKDNRQTSWFRVTSFEPEGPRRDFLQSLPKGSLVFVEGDASMSTYQDAEGKTRSSLNVVQRNIEILRRPQTGTNASEMSAAALFRRAAAAPRIARAFSTSPSHNVARITIVGNLADTPELHPTSTGREILKYAVASNSGPKDNRQTSWFRVTSFEPEGPRRDFLQSLPKGSLVFVEGDASMSTYQDAEGKTRSSLNVVQRNIEILRRPQTGTNASE

Solvent-accessible surface area (backbone atoms only — not comparable to full-atom values): 16180 Å² total; per-residue (Å²): 139,84,84,77,80,76,76,77,77,77,78,77,75,78,74,77,69,77,71,71,70,77,75,62,93,61,29,46,29,38,33,37,40,25,25,24,26,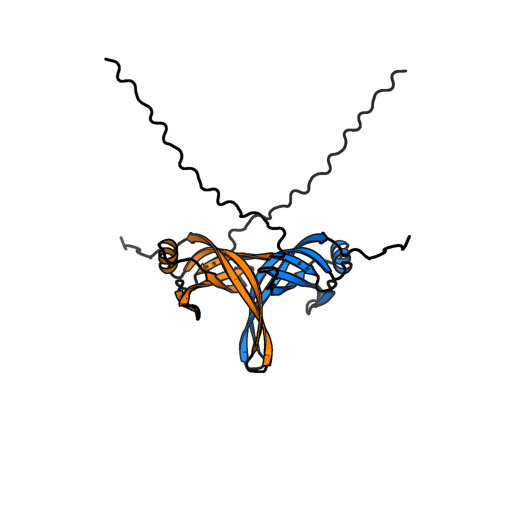69,40,48,38,38,83,39,82,45,97,84,73,50,64,35,35,40,38,37,33,42,20,43,42,74,55,88,92,62,59,42,71,16,72,46,59,37,39,31,72,62,57,92,51,69,66,43,53,51,51,50,62,41,56,51,52,22,31,32,42,37,35,23,44,41,43,41,44,76,46,66,46,98,85,66,46,81,42,64,42,80,44,34,38,56,75,45,77,45,83,74,43,69,62,76,74,79,70,72,73,84,122,139,84,83,76,80,77,78,76,79,77,78,77,76,78,75,78,70,77,66,73,74,76,77,63,94,62,29,45,30,37,33,38,39,26,25,25,27,70,40,48,37,40,82,38,82,44,95,85,72,50,63,33,37,38,38,36,33,43,22,43,40,73,56,88,92,61,60,41,72,17,73,45,59,36,38,30,74,63,57,92,50,70,66,43,52,52,51,50,63,39,55,51,51,21,30,32,41,37,34,23,44,41,44,42,45,76,47,68,45,99,85,66,45,83,43,64,44,81,42,33,38,55,74,44,76,45,82,75,41,70,63,75,74,79,71,72,73,84,121

pLDDT: mean 82.31, std 22.68, range [30.34, 98.81]

Foldseek 3Di:
DDPPPPPPDDPPDPPPPPPPPDPDPDPWDKDKAKAWWQFQWDWDADPVRAIKTKTWGWGWDDDPVDIDTDIDIEIERDDDDDVVVVSNPAGTGFIKMWMFTWDKDWDADPVRDIDIDIYTYTDDMDTDGGDDPPPPPPD/DDPPPPPPPPPPDDPPPVPPPDPPVDPWDKDKAKAWWQFQWDWDADPVRAIKTKTWGWGWDDDPVDIDTDIDIEIERDDDDDVVVVSNPAGTGFIKMWMWTWDKDWDADPVRDIDIDIYTYTDDMDTDGGDDPPPPPPD

Secondary structure (DSSP, 8-state):
------------------------S---EEEEEEEEESS--EEEE-TTS-EEEEEEEEEEES-GGG-EEEEEEEEE-PPSSHHHHHHHTPPTT-EEEEEEEEEEEEEE-TTS-EEEEEEEEEEEEEEEE----------/------------------------S---EEEEEEEEESS--EEEE-TTS-EEEEEEEEEEES-GGG-EEEEEEEEE-PPSSHHHHHHHTPPTT-EEEEEEEEEEEEEE-TTS-EEEEEEEEEEEEEEEE----------

Nearest PDB structures (foldseek):
  8gw5-assembly1_B-2  TM=7.902E-01  e=1.172E-08  Staphylococcus aureus subsp. aureus ED98
  1ue1-assembly1_A-2  TM=8.040E-01  e=4.439E-08  Mycobacterium tuberculosis
  6bhw-assembly2_G  TM=8.001E-01  e=1.870E-07  Bacillus subtilis subsp. subtilis str. 168
  7f2n-assembly1_C  TM=7.516E-01  e=2.315E-07  Klebsiella pneumoniae subsp. pneumoniae MGH 78578
  3a5u-assembly1_B-2  TM=7.612E-01  e=3.545E-07  Mycolicibacterium smegmatis MC2 155

Organism: Colletotrichum higginsianum (strain IMI 349063) (NCBI:txid759273)